Protein AF-A0A955G1H8-F1 (afdb_monomer)

Foldseek 3Di:
DFVPDFQKDWDFDPVQKIKIWHDDPVVRDIDIDIGDDQFGWDGKDWDADPNGTWIWTWTFHQAPNDTDIDIDTLDPDDPLPAQFFSAAAPKDKADWAAAQFKWDDDDQKIFTPDFDDDQVQQQKWKFARNWIWGFHGDDDSGMTGTDTPGDQFPDDDPPDTHHDGRHRRRMIIWHFDQKDFADPSDHPQFKWKDFSRDIDRGWGADPRMTGHPGTGGTIMIYHWDKDKDKDFFDDDPPDDQLPWWKFFFKKKWFWDQDAQKWKEFDPVFTHHFDWDAPDPPGPRTGGDGGITIGTYGTDTDSGTIMMIMGGGRGDTDTPDMDTDMDTDDDD

Mean predicted aligned error: 6.95 Å

Nearest PDB structures (foldseek):
  8ck1-assembly1_A  TM=8.132E-01  e=2.855E-19  Ribes
  2lt4-assembly1_A  TM=5.436E-01  e=2.347E+00  Myxococcus xanthus DK 1622
  8y6b-assembly3_E  TM=1.380E-01  e=1.628E-01  Homo sapiens
  4aw7-assembly1_A  TM=1.805E-01  e=9.955E-01  Phocaeicola plebeius
  7wim-assembly4_S  TM=2.018E-01  e=4.158E+00  Arabidopsis thaliana

Solvent-accessible surface area (backbone atoms only — not comparable to full-atom values): 18700 Å² total; per-residue (Å²): 102,33,77,58,94,71,30,34,39,71,44,60,41,96,87,21,32,33,43,36,30,36,60,39,77,94,77,72,45,74,49,73,51,81,45,81,66,94,51,28,39,72,43,71,49,67,45,77,55,96,92,37,64,43,53,38,34,35,34,42,32,72,38,89,89,38,83,43,79,45,83,44,64,82,76,77,75,68,91,41,85,68,57,71,50,61,58,51,48,90,53,46,68,60,75,64,45,72,33,81,44,35,37,40,69,56,97,61,27,40,37,38,78,46,80,76,52,53,77,85,46,49,70,22,34,38,40,38,80,68,9,34,30,34,29,70,38,63,77,46,39,34,34,33,34,45,45,76,78,34,76,49,54,74,43,76,55,101,87,49,75,43,63,44,70,35,46,53,67,57,26,32,39,24,45,77,39,45,66,48,76,50,58,92,96,50,47,74,49,54,28,24,33,42,41,75,76,43,77,45,74,81,37,56,39,56,99,37,35,34,68,48,95,64,70,30,58,47,39,38,40,16,38,74,60,72,53,76,50,69,51,71,56,77,79,57,91,95,54,91,53,66,89,26,37,28,31,52,54,31,42,38,36,31,35,41,66,20,49,64,47,24,39,17,56,40,96,89,48,64,40,70,58,84,83,38,53,82,45,95,88,48,89,52,75,44,64,39,64,49,78,46,76,47,75,36,75,65,65,79,31,55,69,54,36,49,29,37,39,27,62,59,52,34,39,76,39,78,79,44,80,43,81,44,64,50,76,49,78,81,134

Secondary structure (DSSP, 8-state):
-BTTTT-EEEEE-TTS-EEEEEEEGGGTEEEEEEE-BSBEEEEEEEEEETTEEEEEEEEEEEETTEEEEEEEE-PPPP--SS------EEEEEPP-EEP-S-EEEETTEEEESSS---GGGTT-EEEETTEEEEEEEEEETTEEEEEEEE--EEEE-SS-EEE--B-TTSEEEE--EEEEEPPTT---SEEEEEETTEEEEEEEEETTEEEEEEEESSEEEEE---EEEEPPPP--TTS--TTS-EEEEEEEEEEEEE-S-EEESSSSSEEEPPPEESSTT---EE-EEEEEEEE-----BTT---EEEE-SSS---EEEEEEEEEEPPP-

Sequence (331 aa):
YLHYPYKVINAVAIEGWMLSGTVEREQEVFAWWKQTTEGNFLANITLSENARPIEYVLVERNWNSEKIVTLEYQHNRRDSTRWVHCGLDQSVELPKTRGTVTLVYSNGAITATAPFFSAGDVGKYLLIDKGIARITAYTSSTVVSINIIDPIYNWVTENLRVYARAGAGTWFMTEEVTEITLPYNMRPGQVTAYLNGEVDHNYAEVDGVVTLTSPAHVGWVGLPYTCTAVSLPLQVNGAIIEESVKKILSGGLRLYDTRGLQVGTSFDDLYPIEEAYHEVESTEKVLTSGIEKVHVSSEWDESIALYMVCTDPVPIHITALVIHAEIGDEI

Structure (mmCIF, N/CA/C/O backbone):
data_AF-A0A955G1H8-F1
#
_entry.id   AF-A0A955G1H8-F1
#
loop_
_atom_site.group_PDB
_atom_site.id
_atom_site.type_symbol
_atom_site.label_atom_id
_atom_site.label_alt_id
_atom_site.label_comp_id
_atom_site.label_asym_id
_atom_site.label_entity_id
_atom_site.label_seq_id
_atom_site.pdbx_PDB_ins_code
_atom_site.Cartn_x
_atom_site.Cartn_y
_atom_site.Cartn_z
_atom_site.occupancy
_atom_site.B_iso_or_equiv
_atom_site.auth_seq_id
_atom_site.auth_comp_id
_atom_site.auth_asym_id
_atom_site.auth_atom_id
_atom_site.pdbx_PDB_model_num
ATOM 1 N N . TYR A 1 1 ? -3.719 -19.833 -10.873 1.00 67.38 1 TYR A N 1
ATOM 2 C CA . TYR A 1 1 ? -4.422 -18.989 -11.867 1.00 67.38 1 TYR A CA 1
ATOM 3 C C . TYR A 1 1 ? -5.615 -18.353 -11.192 1.00 67.38 1 TYR A C 1
ATOM 5 O O . TYR A 1 1 ? -6.472 -19.063 -10.673 1.00 67.38 1 TYR A O 1
ATOM 13 N N . LEU A 1 2 ? -5.656 -17.029 -11.192 1.00 66.62 2 LEU A N 1
ATOM 14 C CA . LEU A 1 2 ? -6.712 -16.212 -10.616 1.00 66.62 2 LEU A CA 1
ATOM 15 C C . LEU A 1 2 ? -7.708 -15.853 -11.723 1.00 66.62 2 LEU A C 1
ATOM 17 O O . LEU A 1 2 ? -7.551 -14.848 -12.408 1.00 66.62 2 LEU A O 1
ATOM 21 N N . HIS A 1 3 ? -8.723 -16.698 -11.925 1.00 58.38 3 HIS A N 1
ATOM 22 C CA . HIS A 1 3 ? -9.682 -16.548 -13.029 1.00 58.38 3 HIS A CA 1
ATOM 23 C C . HIS A 1 3 ? -10.532 -15.267 -12.938 1.00 58.38 3 HIS A C 1
ATOM 25 O O . HIS A 1 3 ? -10.824 -14.652 -13.958 1.00 58.38 3 HIS A O 1
ATOM 31 N N . TYR A 1 4 ? -10.904 -14.841 -11.728 1.00 61.16 4 TYR A N 1
ATOM 32 C CA . TYR A 1 4 ? -11.700 -13.635 -11.483 1.00 61.16 4 TYR A CA 1
ATOM 33 C C . TYR A 1 4 ? -11.200 -12.929 -10.214 1.00 61.16 4 TYR A C 1
ATOM 35 O O . TYR A 1 4 ? -10.916 -13.626 -9.237 1.00 61.16 4 TYR A O 1
ATOM 43 N N . PRO A 1 5 ? -11.119 -11.587 -10.174 1.00 60.00 5 PRO A N 1
ATOM 44 C CA . PRO A 1 5 ? -11.494 -10.630 -11.227 1.00 60.00 5 PRO A CA 1
ATOM 45 C C . PRO A 1 5 ? -10.366 -10.281 -12.219 1.00 60.00 5 PRO A C 1
ATOM 47 O O . PRO A 1 5 ? -10.640 -9.617 -13.210 1.00 60.00 5 PRO A O 1
ATOM 50 N N . TYR A 1 6 ? -9.122 -10.721 -11.990 1.00 66.06 6 TYR A N 1
ATOM 51 C CA . TYR A 1 6 ? -7.953 -10.132 -12.670 1.00 66.06 6 TYR A CA 1
ATOM 52 C C . TYR A 1 6 ? -7.310 -10.980 -13.786 1.00 66.06 6 TYR A C 1
ATOM 54 O O . TYR A 1 6 ? -6.417 -10.485 -14.464 1.00 66.06 6 TYR A O 1
ATOM 62 N N . LYS A 1 7 ? -7.730 -12.239 -13.998 1.00 80.81 7 LYS A N 1
ATOM 63 C CA . LYS A 1 7 ? -7.146 -13.162 -15.004 1.00 80.81 7 LYS A CA 1
ATOM 64 C C . LYS A 1 7 ? -5.608 -13.254 -14.938 1.00 80.81 7 LYS A C 1
ATOM 66 O O . LYS A 1 7 ? -4.934 -13.271 -15.967 1.00 80.81 7 LYS A O 1
ATOM 71 N N . VAL A 1 8 ? -5.065 -13.364 -13.721 1.00 85.31 8 VAL A N 1
ATOM 72 C CA . VAL A 1 8 ? -3.614 -13.387 -13.457 1.00 85.31 8 VAL A CA 1
ATOM 73 C C . VAL A 1 8 ? -3.090 -14.813 -13.266 1.00 85.31 8 VAL A C 1
ATOM 75 O O . VAL A 1 8 ? -3.696 -15.648 -12.589 1.00 85.31 8 VAL A O 1
ATOM 78 N N . ILE A 1 9 ? -1.937 -15.105 -13.855 1.00 87.88 9 ILE A N 1
ATOM 79 C CA . ILE A 1 9 ? -1.118 -16.288 -13.597 1.00 87.88 9 ILE A CA 1
ATOM 80 C C . ILE A 1 9 ? 0.107 -15.834 -12.817 1.00 87.88 9 ILE A C 1
ATOM 82 O O . ILE A 1 9 ? 0.750 -14.868 -13.204 1.00 87.88 9 ILE A O 1
ATOM 86 N N . ASN A 1 10 ? 0.431 -16.566 -11.760 1.00 90.88 10 ASN A N 1
ATOM 87 C CA . ASN A 1 10 ? 1.605 -16.344 -10.936 1.00 90.88 10 ASN A CA 1
ATOM 88 C C . ASN A 1 10 ? 2.401 -17.647 -10.866 1.00 90.88 10 ASN A C 1
ATOM 90 O O . ASN A 1 10 ? 1.816 -18.731 -10.741 1.00 90.88 10 ASN A O 1
ATOM 94 N N . ALA A 1 11 ? 3.717 -17.545 -10.998 1.00 92.50 11 ALA A N 1
ATOM 95 C CA . ALA A 1 11 ? 4.635 -18.672 -10.957 1.00 92.50 11 ALA A CA 1
ATOM 96 C C . ALA A 1 11 ? 5.924 -18.262 -10.247 1.00 92.50 11 ALA A C 1
ATOM 98 O O . ALA A 1 11 ? 6.513 -17.231 -10.563 1.00 92.50 11 ALA A O 1
ATOM 99 N N . VAL A 1 12 ? 6.371 -19.078 -9.299 1.00 95.94 12 VAL A N 1
ATOM 100 C CA . VAL A 1 12 ? 7.628 -18.845 -8.584 1.00 95.94 12 VAL A CA 1
ATOM 101 C C . VAL A 1 12 ? 8.800 -19.343 -9.429 1.00 95.94 12 VAL A C 1
ATOM 103 O O . VAL A 1 12 ? 8.807 -20.491 -9.877 1.00 95.94 12 VAL A O 1
ATOM 106 N N . ALA A 1 13 ? 9.779 -18.471 -9.660 1.00 94.38 13 ALA A N 1
ATOM 107 C CA . ALA A 1 13 ? 11.016 -18.798 -10.353 1.00 94.38 13 ALA A CA 1
ATOM 108 C C . ALA A 1 13 ? 12.034 -19.431 -9.391 1.00 94.38 13 ALA A C 1
ATOM 110 O O . ALA A 1 13 ? 11.997 -19.200 -8.182 1.00 94.38 13 ALA A O 1
ATOM 111 N N . ILE A 1 14 ? 12.979 -20.213 -9.925 1.00 93.88 14 ILE A N 1
ATOM 112 C CA . ILE A 1 14 ? 13.996 -20.899 -9.109 1.00 93.88 14 ILE A CA 1
ATOM 113 C C . ILE A 1 14 ? 14.926 -19.918 -8.382 1.00 93.88 14 ILE A C 1
ATOM 115 O O . ILE A 1 14 ? 15.487 -20.252 -7.343 1.00 93.88 14 ILE A O 1
ATOM 119 N N . GLU A 1 15 ? 15.066 -18.698 -8.898 1.00 94.94 15 GLU A N 1
ATOM 120 C CA . GLU A 1 15 ? 15.878 -17.642 -8.298 1.00 94.94 15 GLU A CA 1
ATOM 121 C C . GLU A 1 15 ? 15.133 -16.844 -7.207 1.00 94.94 15 GLU A C 1
ATOM 123 O O . GLU A 1 15 ? 15.647 -15.825 -6.756 1.00 94.94 15 GLU A O 1
ATOM 128 N N . GLY A 1 16 ? 13.932 -17.266 -6.789 1.00 94.06 16 GLY A N 1
ATOM 129 C CA . GLY A 1 16 ? 13.232 -16.708 -5.621 1.00 94.06 16 GLY A CA 1
ATOM 130 C C . GLY A 1 16 ? 12.353 -15.480 -5.887 1.00 94.06 16 GLY A C 1
ATOM 131 O O . GLY A 1 16 ? 11.782 -14.919 -4.954 1.00 94.06 16 GLY A O 1
ATOM 132 N N . TRP A 1 17 ? 12.197 -15.063 -7.143 1.00 96.31 17 TRP A N 1
ATOM 133 C CA . TRP A 1 17 ? 11.230 -14.039 -7.557 1.00 96.31 17 TRP A CA 1
ATOM 134 C C . TRP A 1 17 ? 9.970 -14.682 -8.158 1.00 96.31 17 TRP A C 1
ATOM 136 O O . TRP A 1 17 ? 9.972 -15.859 -8.517 1.00 96.31 17 TRP A O 1
ATOM 146 N N . MET A 1 18 ? 8.879 -13.923 -8.270 1.00 95.25 18 MET A N 1
ATOM 147 C CA . MET A 1 18 ? 7.616 -14.409 -8.832 1.00 95.25 18 MET A CA 1
ATOM 148 C C . MET A 1 18 ? 7.349 -13.759 -10.190 1.00 95.25 18 MET A C 1
ATOM 150 O O . MET A 1 18 ? 7.430 -12.540 -10.335 1.00 95.25 18 MET A O 1
ATOM 154 N N . LEU A 1 19 ? 7.063 -14.576 -11.203 1.00 94.44 19 LEU A N 1
ATOM 155 C CA . LEU A 1 19 ? 6.570 -14.125 -12.498 1.00 94.44 19 LEU A CA 1
ATOM 156 C C . LEU A 1 19 ? 5.054 -14.021 -12.433 1.00 94.44 19 LEU A C 1
ATOM 158 O O . LEU A 1 19 ? 4.377 -15.010 -12.147 1.00 94.44 19 LEU A O 1
ATOM 162 N N . SER A 1 20 ? 4.536 -12.854 -12.772 1.00 92.38 20 SER A N 1
ATOM 163 C CA . SER A 1 20 ? 3.110 -12.581 -12.839 1.00 92.38 20 SER A CA 1
ATOM 164 C C . SER A 1 20 ? 2.720 -12.216 -14.260 1.00 92.38 20 SER A C 1
ATOM 166 O O . SER A 1 20 ? 3.507 -11.609 -14.984 1.00 92.38 20 SER A O 1
ATOM 168 N N . GLY A 1 21 ? 1.507 -12.554 -14.682 1.00 90.62 21 GLY A N 1
ATOM 169 C CA . GLY A 1 21 ? 1.020 -12.121 -15.982 1.00 90.62 21 GLY A CA 1
ATOM 170 C C . GLY A 1 21 ? -0.481 -12.226 -16.156 1.00 90.62 21 GLY A C 1
ATOM 171 O O . GLY A 1 21 ? -1.121 -13.137 -15.635 1.00 90.62 21 GLY A O 1
ATOM 172 N N . THR A 1 22 ? -1.032 -11.295 -16.922 1.00 88.31 22 THR A N 1
ATOM 173 C CA . THR A 1 22 ? -2.440 -11.276 -17.310 1.00 88.31 22 THR A CA 1
ATOM 174 C C . THR A 1 22 ? -2.581 -11.893 -18.689 1.00 88.31 22 THR A C 1
ATOM 176 O O . THR A 1 22 ? -1.847 -11.545 -19.617 1.00 88.31 22 THR A O 1
ATOM 179 N N . VAL A 1 23 ? -3.535 -12.814 -18.816 1.00 82.88 23 VAL A N 1
ATOM 180 C CA . VAL A 1 23 ? -3.837 -13.500 -20.073 1.00 82.88 23 VAL A CA 1
ATOM 181 C C . VAL A 1 23 ? -5.336 -13.430 -20.330 1.00 82.88 23 VAL A C 1
ATOM 183 O O . VAL A 1 23 ? -6.121 -14.135 -19.692 1.00 82.88 23 VAL A O 1
ATOM 186 N N . GLU A 1 24 ? -5.724 -12.613 -21.304 1.00 83.94 24 GLU A N 1
ATOM 187 C CA . GLU A 1 24 ? -7.084 -12.538 -21.828 1.00 83.94 24 GLU A CA 1
ATOM 188 C C . GLU A 1 24 ? -7.084 -13.018 -23.278 1.00 83.94 24 GLU A C 1
ATOM 190 O O . GLU A 1 24 ? -6.855 -12.251 -24.212 1.00 83.94 24 GLU A O 1
ATOM 195 N N . ARG A 1 25 ? -7.332 -14.317 -23.468 1.00 80.31 25 ARG A N 1
ATOM 196 C CA . ARG A 1 25 ? -7.259 -14.943 -24.796 1.00 80.31 25 ARG A CA 1
ATOM 197 C C . ARG A 1 25 ? -8.299 -14.390 -25.766 1.00 80.31 25 ARG A C 1
ATOM 199 O O . ARG A 1 25 ? -8.011 -14.306 -26.950 1.00 80.31 25 ARG A O 1
ATOM 206 N N . GLU A 1 26 ? -9.485 -14.026 -25.278 1.00 83.00 26 GLU A N 1
ATOM 207 C CA . GLU A 1 26 ? -10.573 -13.520 -26.128 1.00 83.00 26 GLU A CA 1
ATOM 208 C C . GLU A 1 26 ? -10.303 -12.109 -26.665 1.00 83.00 26 GLU A C 1
ATOM 210 O O . GLU A 1 26 ? -10.830 -11.751 -27.712 1.00 83.00 26 GLU A O 1
ATOM 215 N N . GLN A 1 27 ? -9.485 -11.321 -25.961 1.00 82.25 27 GLN A N 1
ATOM 216 C CA . GLN A 1 27 ? -9.083 -9.963 -26.355 1.00 82.25 27 GLN A CA 1
ATOM 217 C C . GLN A 1 27 ? -7.638 -9.912 -26.877 1.00 82.25 27 GLN A C 1
ATOM 219 O O . GLN A 1 27 ? -7.124 -8.828 -27.129 1.00 82.25 27 GLN A O 1
ATOM 224 N N . GLU A 1 28 ? -6.970 -11.066 -26.986 1.00 85.44 28 GLU A N 1
ATOM 225 C CA . GLU A 1 28 ? -5.556 -11.191 -27.367 1.00 85.44 28 GLU A CA 1
ATOM 226 C C . GLU A 1 28 ? -4.596 -10.334 -26.515 1.00 85.44 28 GLU A C 1
ATOM 228 O O . GLU A 1 28 ? -3.542 -9.902 -26.980 1.00 85.44 28 GLU A O 1
ATOM 233 N N . VAL A 1 29 ? -4.931 -10.109 -25.237 1.00 81.44 29 VAL A N 1
ATOM 234 C CA . VAL A 1 29 ? -4.090 -9.335 -24.313 1.00 81.44 29 VAL A CA 1
ATOM 235 C C . VAL A 1 29 ? -3.210 -10.272 -23.494 1.00 81.44 29 VAL A C 1
ATOM 237 O O . VAL A 1 29 ? -3.700 -11.120 -22.741 1.00 81.44 29 VAL A O 1
ATOM 240 N N . PHE A 1 30 ? -1.899 -10.067 -23.611 1.00 87.31 30 PHE A N 1
ATOM 241 C CA . PHE A 1 30 ? -0.871 -10.753 -22.838 1.00 87.31 30 PHE A CA 1
ATOM 242 C C . PHE A 1 30 ? 0.091 -9.714 -22.270 1.00 87.31 30 PHE A C 1
ATOM 244 O O . PHE A 1 30 ? 0.655 -8.915 -23.013 1.00 87.31 30 PHE A O 1
ATOM 251 N N . ALA A 1 31 ? 0.288 -9.732 -20.958 1.00 89.00 31 ALA A N 1
ATOM 252 C CA . ALA A 1 31 ? 1.279 -8.901 -20.288 1.00 89.00 31 ALA A CA 1
ATOM 253 C C . ALA A 1 31 ? 1.877 -9.678 -19.120 1.00 89.00 31 ALA A C 1
ATOM 255 O O . ALA A 1 31 ? 1.180 -10.474 -18.490 1.00 89.00 31 ALA A O 1
ATOM 256 N N . TRP A 1 32 ? 3.148 -9.441 -18.816 1.00 92.38 32 TRP A N 1
ATOM 257 C CA . TRP A 1 32 ? 3.818 -10.033 -17.665 1.00 92.38 32 TRP A CA 1
ATOM 258 C C . TRP A 1 32 ? 4.680 -9.007 -16.946 1.00 92.38 32 TRP A C 1
ATOM 260 O O . TRP A 1 32 ? 5.127 -8.021 -17.530 1.00 92.38 32 TRP A O 1
ATOM 270 N N . TRP A 1 33 ? 4.926 -9.264 -15.671 1.00 94.25 33 TRP A N 1
ATOM 271 C CA . TRP A 1 33 ? 5.802 -8.476 -14.824 1.00 94.25 33 TRP A CA 1
ATOM 272 C C . TRP A 1 33 ? 6.478 -9.380 -13.796 1.00 94.25 33 TRP A C 1
ATOM 274 O O . TRP A 1 33 ? 6.022 -10.484 -13.493 1.00 94.25 33 TRP A O 1
ATOM 284 N N . LYS A 1 34 ? 7.601 -8.905 -13.267 1.00 95.44 34 LYS A N 1
ATOM 285 C CA . LYS A 1 34 ? 8.341 -9.569 -12.198 1.00 95.44 34 LYS A CA 1
ATOM 286 C C . LYS A 1 34 ? 7.937 -8.962 -10.859 1.00 95.44 34 LYS A C 1
ATOM 288 O O . LYS A 1 34 ? 7.855 -7.745 -10.735 1.00 95.44 34 LYS A O 1
ATOM 293 N N . GLN A 1 35 ? 7.739 -9.811 -9.860 1.00 95.00 35 GLN A N 1
ATOM 294 C CA . GLN A 1 35 ? 7.536 -9.430 -8.470 1.00 95.00 35 GLN A CA 1
ATOM 295 C C . GLN A 1 35 ? 8.707 -9.922 -7.622 1.00 95.00 35 GLN A C 1
ATOM 297 O O . GLN A 1 35 ? 9.178 -11.054 -7.759 1.00 95.00 35 GLN A O 1
ATOM 302 N N . THR A 1 36 ? 9.169 -9.053 -6.734 1.00 95.50 36 THR A N 1
ATOM 303 C CA . THR A 1 36 ? 10.210 -9.326 -5.742 1.00 95.50 36 THR A CA 1
ATOM 304 C C . THR A 1 36 ? 9.725 -8.863 -4.378 1.00 95.50 36 THR A C 1
ATOM 306 O O . THR A 1 36 ? 8.845 -8.012 -4.287 1.00 95.50 36 THR A O 1
ATOM 309 N N . THR A 1 37 ? 10.314 -9.414 -3.327 1.00 94.75 37 THR A N 1
ATOM 310 C CA . THR A 1 37 ? 10.057 -9.061 -1.928 1.00 94.75 37 THR A CA 1
ATOM 311 C C . THR A 1 37 ? 11.385 -9.096 -1.172 1.00 94.75 37 THR A C 1
ATOM 313 O O . THR A 1 37 ? 12.384 -9.595 -1.697 1.00 94.75 37 THR A O 1
ATOM 316 N N . GLU A 1 38 ? 11.416 -8.578 0.052 1.00 93.38 38 GLU A N 1
ATOM 317 C CA . GLU A 1 38 ? 12.523 -8.804 0.977 1.00 93.38 38 GLU A CA 1
ATOM 318 C C . GLU A 1 38 ? 12.502 -10.253 1.493 1.00 93.38 38 GLU A C 1
ATOM 320 O O . GLU A 1 38 ? 11.929 -10.586 2.534 1.00 93.38 38 GLU A O 1
ATOM 325 N N . GLY A 1 39 ? 13.087 -11.144 0.699 1.00 93.81 39 GLY A N 1
ATOM 326 C CA . GLY A 1 39 ? 13.032 -12.585 0.895 1.00 93.81 39 GLY A CA 1
ATOM 327 C C . GLY A 1 39 ? 12.969 -13.320 -0.439 1.00 93.81 39 GLY A C 1
ATOM 328 O O . GLY A 1 39 ? 13.172 -12.731 -1.499 1.00 93.81 39 GLY A O 1
ATOM 329 N N . ASN A 1 40 ? 12.673 -14.616 -0.384 1.00 96.44 40 ASN A N 1
ATOM 330 C CA . ASN A 1 40 ? 12.515 -15.460 -1.565 1.00 96.44 40 ASN A CA 1
ATOM 331 C C . ASN A 1 40 ? 11.131 -16.099 -1.576 1.00 96.44 40 ASN A C 1
ATOM 333 O O . ASN A 1 40 ? 10.749 -16.782 -0.624 1.00 96.44 40 ASN A O 1
ATOM 337 N N . PHE A 1 41 ? 10.404 -15.959 -2.678 1.00 97.25 41 PHE A N 1
ATOM 338 C CA . PHE A 1 41 ? 9.233 -16.788 -2.928 1.00 97.25 41 PHE A CA 1
ATOM 339 C C . PHE A 1 41 ? 9.680 -18.242 -3.130 1.00 97.25 41 PHE A C 1
ATOM 341 O O . PHE A 1 41 ? 10.599 -18.513 -3.900 1.00 97.25 41 PHE A O 1
ATOM 348 N N . LEU A 1 42 ? 9.039 -19.182 -2.432 1.00 97.00 42 LEU A N 1
ATOM 349 C CA . LEU A 1 42 ? 9.383 -20.609 -2.478 1.00 97.00 42 LEU A CA 1
ATOM 350 C C . LEU A 1 42 ? 8.380 -21.430 -3.288 1.00 97.00 42 LEU A C 1
ATOM 352 O O . LEU A 1 42 ? 8.750 -22.360 -4.000 1.00 97.00 42 LEU A O 1
ATOM 356 N N . ALA A 1 43 ? 7.097 -21.116 -3.135 1.00 95.75 43 ALA A N 1
ATOM 357 C CA . ALA A 1 43 ? 6.001 -21.808 -3.797 1.00 95.75 43 ALA A CA 1
ATOM 358 C C . ALA A 1 43 ? 4.735 -20.958 -3.722 1.00 95.75 43 ALA A C 1
ATOM 360 O O . ALA A 1 43 ? 4.542 -20.225 -2.755 1.00 95.75 43 ALA A O 1
ATOM 361 N N . ASN A 1 44 ? 3.845 -21.112 -4.696 1.00 94.69 44 ASN A N 1
ATOM 362 C CA . ASN A 1 44 ? 2.516 -20.520 -4.669 1.00 94.69 44 ASN A CA 1
ATOM 363 C C . ASN A 1 44 ? 1.430 -21.577 -4.903 1.00 94.69 44 ASN A C 1
ATOM 365 O O . ASN A 1 44 ? 1.640 -22.592 -5.570 1.00 94.69 44 ASN A O 1
ATOM 369 N N . ILE A 1 45 ? 0.246 -21.335 -4.348 1.00 92.31 45 ILE A N 1
ATOM 370 C CA . ILE A 1 45 ? -0.948 -22.143 -4.581 1.00 92.31 45 ILE A CA 1
ATOM 371 C C . ILE A 1 45 ? -2.180 -21.245 -4.618 1.00 92.31 45 ILE A C 1
ATOM 373 O O . ILE A 1 45 ? -2.345 -20.344 -3.802 1.00 92.31 45 ILE A O 1
ATOM 377 N N . THR A 1 46 ? -3.082 -21.506 -5.561 1.00 89.56 46 THR A N 1
ATOM 378 C CA . THR A 1 46 ? -4.395 -20.857 -5.587 1.00 89.56 46 THR A CA 1
ATOM 379 C C . THR A 1 46 ? -5.424 -21.770 -4.928 1.00 89.56 46 THR A C 1
ATOM 381 O O . THR A 1 46 ? -5.655 -22.882 -5.404 1.00 89.56 46 THR A O 1
ATOM 384 N N . LEU A 1 47 ? -6.065 -21.290 -3.866 1.00 88.69 47 LEU A N 1
ATOM 385 C CA . LEU A 1 47 ? -7.170 -21.956 -3.178 1.00 88.69 47 LEU A CA 1
ATOM 386 C C . LEU A 1 47 ? -8.465 -21.169 -3.393 1.00 88.69 47 LEU A C 1
ATOM 388 O O . LEU A 1 47 ? -8.434 -19.980 -3.698 1.00 88.69 47 LEU A O 1
ATOM 392 N N . SER A 1 48 ? -9.619 -21.821 -3.259 1.00 86.94 48 SER A N 1
ATOM 393 C CA . SER A 1 48 ? -10.906 -21.123 -3.303 1.00 86.94 48 SER A CA 1
ATOM 394 C C . SER A 1 48 ? -11.447 -20.923 -1.894 1.00 86.94 48 SER A C 1
ATOM 396 O O . SER A 1 48 ? -11.698 -21.897 -1.188 1.00 86.94 48 SER A O 1
ATOM 398 N N . GLU A 1 49 ? -11.682 -19.670 -1.514 1.00 87.12 49 GLU A N 1
ATOM 399 C CA . GLU A 1 49 ? -12.333 -19.302 -0.258 1.00 87.12 49 GLU A CA 1
ATOM 400 C C . GLU A 1 49 ? -13.557 -18.438 -0.542 1.00 87.12 49 GLU A C 1
ATOM 402 O O . GLU A 1 49 ? -13.474 -17.449 -1.270 1.00 87.12 49 GLU A O 1
ATOM 407 N N . ASN A 1 50 ? -14.715 -18.793 0.021 1.00 85.38 50 ASN A N 1
ATOM 408 C CA . ASN A 1 50 ? -15.968 -18.050 -0.178 1.00 85.38 50 ASN A CA 1
ATOM 409 C C . ASN A 1 50 ? -16.271 -17.756 -1.667 1.00 85.38 50 ASN A C 1
ATOM 411 O O . ASN A 1 50 ? -16.664 -16.644 -2.023 1.00 85.38 50 ASN A O 1
ATOM 415 N N . ALA A 1 51 ? -16.049 -18.753 -2.535 1.00 80.88 51 ALA A N 1
ATOM 416 C CA . ALA A 1 51 ? -16.185 -18.664 -3.995 1.00 80.88 51 ALA A CA 1
ATOM 417 C C . ALA A 1 51 ? -15.243 -17.655 -4.688 1.00 80.88 51 ALA A C 1
ATOM 419 O O . ALA A 1 51 ? -15.479 -17.273 -5.835 1.00 80.88 51 ALA A O 1
ATOM 420 N N . ARG A 1 52 ? -14.158 -17.239 -4.026 1.00 79.50 52 ARG A N 1
ATOM 421 C CA . ARG A 1 52 ? -13.111 -16.384 -4.597 1.00 79.50 52 ARG A CA 1
ATOM 422 C C . ARG A 1 52 ? -11.789 -17.143 -4.665 1.00 79.50 52 ARG A C 1
ATOM 424 O O . ARG A 1 52 ? -11.464 -17.851 -3.713 1.00 79.50 52 ARG A O 1
ATOM 431 N N . PRO A 1 53 ? -11.029 -17.037 -5.764 1.00 83.88 53 PRO A N 1
ATOM 432 C CA . PRO A 1 53 ? -9.674 -17.559 -5.792 1.00 83.88 53 PRO A CA 1
ATOM 433 C C . PRO A 1 53 ? -8.772 -16.646 -4.950 1.00 83.88 53 PRO A C 1
ATOM 435 O O . PRO A 1 53 ? -8.720 -15.439 -5.180 1.00 83.88 53 PRO A O 1
ATOM 438 N N . ILE A 1 54 ? -8.085 -17.225 -3.972 1.00 86.12 54 ILE A N 1
ATOM 439 C CA . ILE A 1 54 ? -7.055 -16.574 -3.164 1.00 86.12 54 ILE A CA 1
ATOM 440 C C . ILE A 1 54 ? -5.740 -17.273 -3.461 1.00 86.12 54 ILE A C 1
ATOM 442 O O . ILE A 1 54 ? -5.658 -18.503 -3.474 1.00 86.12 54 ILE A O 1
ATOM 446 N N . GLU A 1 55 ? -4.713 -16.485 -3.730 1.00 88.69 55 GLU A N 1
ATOM 447 C CA . GLU A 1 55 ? -3.370 -17.004 -3.884 1.00 88.69 55 GLU A CA 1
ATOM 448 C C . GLU A 1 55 ? -2.593 -16.892 -2.588 1.00 88.69 55 GLU A C 1
ATOM 450 O O . GLU A 1 55 ? -2.431 -15.803 -2.042 1.00 88.69 55 GLU A O 1
ATOM 455 N N . TYR A 1 56 ? -2.083 -18.036 -2.159 1.00 93.06 56 TYR A N 1
ATOM 456 C CA . TYR A 1 56 ? -1.133 -18.146 -1.078 1.00 93.06 56 TYR A CA 1
ATOM 457 C C . TYR A 1 56 ? 0.264 -18.342 -1.638 1.00 93.06 56 TYR A C 1
ATOM 459 O O . TYR A 1 56 ? 0.458 -19.110 -2.583 1.00 93.06 56 TYR A O 1
ATOM 467 N N . VAL A 1 57 ? 1.235 -17.694 -1.013 1.00 95.19 57 VAL A N 1
ATOM 468 C CA . VAL A 1 57 ? 2.645 -17.790 -1.364 1.00 95.19 57 VAL A CA 1
ATOM 469 C C . VAL A 1 57 ? 3.442 -18.092 -0.101 1.00 95.19 57 VAL A C 1
ATOM 471 O O . VAL A 1 57 ? 3.216 -17.495 0.950 1.00 95.19 57 VAL A O 1
ATOM 474 N N . LEU A 1 58 ? 4.350 -19.059 -0.192 1.00 96.69 58 LEU A N 1
ATOM 475 C CA . LEU A 1 58 ? 5.364 -19.294 0.827 1.00 96.69 58 LEU A CA 1
ATOM 476 C C . LEU A 1 58 ? 6.546 -18.372 0.557 1.00 96.69 58 LEU A C 1
ATOM 478 O O . LEU A 1 58 ? 7.083 -18.386 -0.553 1.00 96.69 58 LEU A O 1
ATOM 482 N N . VAL A 1 59 ? 6.964 -17.615 1.567 1.00 96.69 59 VAL A N 1
ATOM 483 C CA . VAL A 1 59 ? 8.100 -16.692 1.476 1.00 96.69 59 VAL A CA 1
ATOM 484 C C . VAL A 1 59 ? 9.138 -17.079 2.524 1.00 96.69 59 VAL A C 1
ATOM 486 O O . VAL A 1 59 ? 8.822 -17.193 3.705 1.00 96.69 59 VAL A O 1
ATOM 489 N N . GLU A 1 60 ? 10.379 -17.321 2.106 1.00 96.12 60 GLU A N 1
ATOM 490 C CA . GLU A 1 60 ? 11.525 -17.392 3.016 1.00 96.12 60 GLU A CA 1
ATOM 491 C C . GLU A 1 60 ? 12.000 -15.972 3.315 1.00 96.12 60 GLU A C 1
ATOM 493 O O . GLU A 1 60 ? 12.334 -15.221 2.398 1.00 96.12 60 GLU A O 1
ATOM 498 N N . ARG A 1 61 ? 12.074 -15.624 4.595 1.00 93.88 61 ARG A N 1
ATOM 499 C CA . ARG A 1 61 ? 12.540 -14.327 5.084 1.00 93.88 61 ARG A CA 1
ATOM 500 C C . ARG A 1 61 ? 13.648 -14.523 6.113 1.00 93.88 61 ARG A C 1
ATOM 502 O O . ARG A 1 61 ? 13.728 -15.568 6.761 1.00 93.88 61 ARG A O 1
ATOM 509 N N . ASN A 1 62 ? 14.514 -13.523 6.245 1.00 91.19 62 ASN A N 1
ATOM 510 C CA . ASN A 1 62 ? 15.625 -13.543 7.194 1.00 91.19 62 ASN A CA 1
ATOM 511 C C . ASN A 1 62 ? 15.463 -12.396 8.183 1.00 91.19 62 ASN A C 1
ATOM 513 O O . ASN A 1 62 ? 15.807 -11.263 7.871 1.00 91.19 62 ASN A O 1
ATOM 517 N N . TRP A 1 63 ? 14.984 -12.705 9.381 1.00 90.00 63 TRP A N 1
ATOM 518 C CA . TRP A 1 63 ? 14.728 -11.722 10.427 1.00 90.00 63 TRP A CA 1
ATOM 519 C C . TRP A 1 63 ? 15.651 -11.984 11.605 1.00 90.00 63 TRP A C 1
ATOM 521 O O . TRP A 1 63 ? 15.689 -13.098 12.115 1.00 90.00 63 TRP A O 1
ATOM 531 N N . ASN A 1 64 ? 16.432 -10.987 12.030 1.00 81.06 64 ASN A N 1
ATOM 532 C CA . ASN A 1 64 ? 17.390 -11.131 13.136 1.00 81.06 64 ASN A CA 1
ATOM 533 C C . ASN A 1 64 ? 18.319 -12.359 13.011 1.00 81.06 64 ASN A C 1
ATOM 535 O O . ASN A 1 64 ? 18.610 -13.040 13.991 1.00 81.06 64 ASN A O 1
ATOM 539 N N . SER A 1 65 ? 18.813 -12.636 11.797 1.00 83.44 65 SER A N 1
ATOM 540 C CA . SER A 1 65 ? 19.628 -13.824 11.458 1.00 83.44 65 SER A CA 1
ATOM 541 C C . SER A 1 65 ? 18.912 -15.178 11.578 1.00 83.44 65 SER A C 1
ATOM 543 O O . SER A 1 65 ? 19.553 -16.223 11.451 1.00 83.44 65 SER A O 1
ATOM 545 N N . GLU A 1 66 ? 17.595 -15.184 11.778 1.00 88.50 66 GLU A N 1
ATOM 546 C CA . GLU A 1 66 ? 16.763 -16.380 11.748 1.00 88.50 66 GLU A CA 1
ATOM 547 C C . GLU A 1 66 ? 16.038 -16.492 10.402 1.00 88.50 66 GLU A C 1
ATOM 549 O O . GLU A 1 66 ? 15.388 -15.554 9.934 1.00 88.50 66 GLU A O 1
ATOM 554 N N . LYS A 1 67 ? 16.139 -17.672 9.784 1.00 92.62 67 LYS A N 1
ATOM 555 C CA . LYS A 1 67 ? 15.347 -18.033 8.607 1.00 92.62 67 LYS A CA 1
ATOM 556 C C . LYS A 1 67 ? 13.943 -18.418 9.037 1.00 92.62 67 LYS A C 1
ATOM 558 O O . LYS A 1 67 ? 13.764 -19.410 9.741 1.00 92.62 67 LYS A O 1
ATOM 563 N N . ILE A 1 68 ? 12.955 -17.678 8.556 1.00 93.62 68 ILE A N 1
ATOM 564 C CA . ILE A 1 68 ? 11.542 -17.927 8.821 1.00 93.62 68 ILE A CA 1
ATOM 565 C C . ILE A 1 68 ? 10.835 -18.129 7.486 1.00 93.62 68 ILE A C 1
ATOM 567 O O . ILE A 1 68 ? 11.069 -17.393 6.532 1.00 93.62 68 ILE A O 1
ATOM 571 N N . VAL A 1 69 ? 9.958 -19.129 7.416 1.00 95.25 69 VAL A N 1
ATOM 572 C CA . VAL A 1 69 ? 9.056 -19.304 6.274 1.00 95.25 69 VAL A CA 1
ATOM 573 C C . VAL A 1 69 ? 7.670 -18.832 6.678 1.00 95.25 69 VAL A C 1
ATOM 575 O O . VAL A 1 69 ? 7.082 -19.346 7.632 1.00 95.25 69 VAL A O 1
ATOM 578 N N . THR A 1 70 ? 7.150 -17.850 5.955 1.00 94.38 70 THR A N 1
ATOM 579 C CA . THR A 1 70 ? 5.813 -17.293 6.146 1.00 94.38 70 THR A CA 1
ATOM 580 C C . THR A 1 70 ? 4.865 -17.809 5.068 1.00 94.38 70 THR A C 1
ATOM 582 O O . THR A 1 70 ? 5.263 -18.090 3.939 1.00 94.38 70 THR A O 1
ATOM 585 N N . LEU A 1 71 ? 3.591 -17.962 5.435 1.00 94.38 71 LEU A N 1
ATOM 586 C CA . LEU A 1 71 ? 2.496 -18.172 4.493 1.00 94.38 71 LEU A CA 1
ATOM 587 C C . LEU A 1 71 ? 1.767 -16.841 4.329 1.00 94.38 71 LEU A C 1
ATOM 589 O O . LEU A 1 71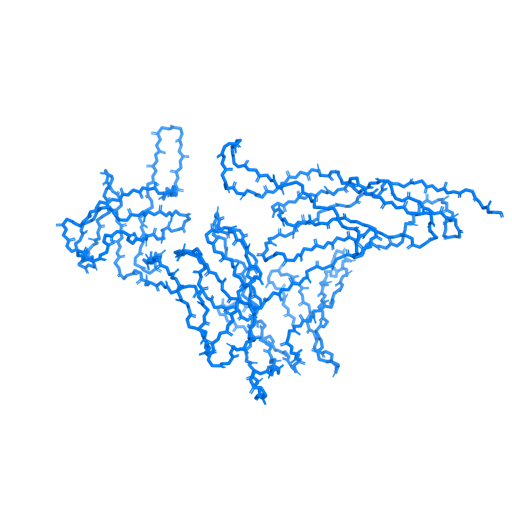 ? 1.187 -16.332 5.289 1.00 94.38 71 LEU A O 1
ATOM 593 N N . GLU A 1 72 ? 1.802 -16.291 3.125 1.00 93.19 72 GLU A N 1
ATOM 594 C CA . GLU A 1 72 ? 1.313 -14.950 2.811 1.00 93.19 72 GLU A CA 1
ATOM 595 C C . GLU A 1 72 ? 0.274 -15.006 1.693 1.00 93.19 72 GLU A C 1
ATOM 597 O O . GLU A 1 72 ? 0.189 -15.989 0.961 1.00 93.19 72 GLU A O 1
ATOM 602 N N . TYR A 1 73 ? -0.543 -13.964 1.567 1.00 89.19 73 TYR A N 1
ATOM 603 C CA . TYR A 1 73 ? -1.487 -13.818 0.462 1.00 89.19 73 TYR A CA 1
ATOM 604 C C . TYR A 1 73 ? -1.689 -12.338 0.136 1.00 89.19 73 TYR A C 1
ATOM 606 O O . TYR A 1 73 ? -1.587 -11.476 1.011 1.00 89.19 73 TYR A O 1
ATOM 614 N N . GLN A 1 74 ? -2.012 -12.040 -1.121 1.00 81.56 74 GLN A N 1
ATOM 615 C CA . GLN A 1 74 ? -2.334 -10.678 -1.544 1.00 81.56 74 GLN A CA 1
ATOM 616 C C . GLN A 1 74 ? -3.788 -10.362 -1.196 1.00 81.56 74 GLN A C 1
ATOM 618 O O . GLN A 1 74 ? -4.728 -10.956 -1.733 1.00 81.56 74 GLN A O 1
ATOM 623 N N . HIS A 1 75 ? -3.984 -9.423 -0.271 1.00 76.56 75 HIS A N 1
ATOM 624 C CA . HIS A 1 75 ? -5.321 -8.970 0.087 1.00 76.56 75 HIS A CA 1
ATOM 625 C C . HIS A 1 75 ? -5.863 -8.045 -1.005 1.00 76.56 75 HIS A C 1
ATOM 627 O O . HIS A 1 75 ? -5.154 -7.176 -1.506 1.00 76.56 75 HIS A O 1
ATOM 633 N N . ASN A 1 76 ? -7.141 -8.193 -1.362 1.00 72.38 76 ASN A N 1
ATOM 634 C CA . ASN A 1 76 ? -7.775 -7.235 -2.267 1.00 72.38 76 ASN A CA 1
ATOM 635 C C . ASN A 1 76 ? -7.770 -5.845 -1.633 1.00 72.38 76 ASN A C 1
ATOM 637 O O . ASN A 1 76 ? -8.061 -5.711 -0.438 1.00 72.38 76 ASN A O 1
ATOM 641 N N . ARG A 1 77 ? -7.530 -4.814 -2.449 1.00 69.62 77 ARG A N 1
ATOM 642 C CA . ARG A 1 77 ? -7.716 -3.427 -2.023 1.00 69.62 77 ARG A CA 1
ATOM 643 C C . ARG A 1 77 ? -9.100 -3.290 -1.384 1.00 69.62 77 ARG A C 1
ATOM 645 O O . ARG A 1 77 ? -10.109 -3.701 -1.957 1.00 69.62 77 ARG A O 1
ATOM 652 N N . ARG A 1 78 ? -9.138 -2.781 -0.152 1.00 59.06 78 ARG A N 1
ATOM 653 C CA . ARG A 1 78 ? -10.394 -2.430 0.512 1.00 59.06 78 ARG A CA 1
ATOM 654 C C . ARG A 1 78 ? -10.780 -1.048 0.003 1.00 59.06 78 ARG A C 1
ATOM 656 O O . ARG A 1 78 ? -9.988 -0.121 0.128 1.00 59.06 78 ARG A O 1
ATOM 663 N N . ASP A 1 79 ? -11.982 -0.908 -0.544 1.00 49.66 79 ASP A N 1
ATOM 664 C CA . ASP A 1 79 ? -12.542 0.396 -0.912 1.00 49.66 79 ASP A CA 1
ATOM 665 C C . ASP A 1 79 ? -12.906 1.193 0.356 1.00 49.66 79 ASP A C 1
ATOM 667 O O . ASP A 1 79 ? -14.078 1.380 0.681 1.00 49.66 79 ASP A O 1
ATOM 671 N N . SER A 1 80 ? -11.910 1.652 1.117 1.00 49.81 80 SER A N 1
ATOM 672 C CA . SER A 1 80 ? -12.108 2.728 2.090 1.00 49.81 80 SER A CA 1
ATOM 673 C C . SER A 1 80 ? -11.864 4.047 1.370 1.00 49.81 80 SER A C 1
ATOM 675 O O . SER A 1 80 ? -10.738 4.348 0.988 1.00 49.81 80 SER A O 1
ATOM 677 N N . THR A 1 81 ? -12.912 4.837 1.144 1.00 49.12 81 THR A N 1
ATOM 678 C CA . THR A 1 81 ? -12.879 6.013 0.247 1.00 49.12 81 THR A CA 1
ATOM 679 C C . THR A 1 81 ? -12.170 7.245 0.800 1.00 49.12 81 THR A C 1
ATOM 681 O O . THR A 1 81 ? -12.454 8.351 0.358 1.00 49.12 81 THR A O 1
ATOM 684 N N . ARG A 1 82 ? -11.260 7.080 1.754 1.00 55.59 82 ARG A N 1
ATOM 685 C CA . ARG A 1 82 ? -10.391 8.176 2.195 1.00 55.59 82 ARG A CA 1
ATOM 686 C C . ARG A 1 82 ? -8.942 7.735 2.286 1.00 55.59 82 ARG A C 1
ATOM 688 O O . ARG A 1 82 ? -8.045 8.414 1.808 1.00 55.59 82 ARG A O 1
ATOM 695 N N . TRP A 1 83 ? -8.722 6.532 2.804 1.00 65.88 83 TRP A N 1
ATOM 696 C CA . TRP A 1 83 ? -7.396 5.936 2.910 1.00 65.88 83 TRP A CA 1
ATOM 697 C C . TRP A 1 83 ? -7.079 5.191 1.632 1.00 65.88 83 TRP A C 1
ATOM 699 O O . TRP A 1 83 ? -7.334 3.999 1.463 1.00 65.88 83 TRP A O 1
ATOM 709 N N . VAL A 1 84 ? -6.594 5.972 0.684 1.00 69.81 84 VAL A N 1
ATOM 710 C CA . VAL A 1 84 ? -6.200 5.498 -0.619 1.00 69.81 84 VAL A CA 1
ATOM 711 C C . VAL A 1 84 ? -4.805 4.878 -0.524 1.00 69.81 84 VAL A C 1
ATOM 713 O O . VAL A 1 84 ? -3.803 5.512 -0.837 1.00 69.81 84 VAL A O 1
ATOM 716 N N . HIS A 1 85 ? -4.756 3.628 -0.073 1.00 78.69 85 HIS A N 1
ATOM 717 C CA . HIS A 1 85 ? -3.541 2.818 -0.042 1.00 78.69 85 HIS A CA 1
ATOM 718 C C . HIS A 1 85 ? -3.722 1.528 -0.856 1.00 78.69 85 HIS A C 1
ATOM 720 O O . HIS A 1 85 ? -4.837 1.022 -1.021 1.00 78.69 85 HIS A O 1
ATOM 726 N N . CYS A 1 86 ? -2.614 0.978 -1.344 1.00 77.00 86 CYS A N 1
ATOM 727 C CA . CYS A 1 86 ? -2.528 -0.350 -1.958 1.00 77.00 86 CYS A CA 1
ATOM 728 C C . CYS A 1 86 ? -1.971 -1.410 -0.998 1.00 77.00 86 CYS A C 1
ATOM 730 O O . CYS A 1 86 ? -1.738 -2.546 -1.397 1.00 77.00 86 CYS A O 1
ATOM 732 N N . GLY A 1 87 ? -1.818 -1.047 0.281 1.00 83.19 87 GLY A N 1
ATOM 733 C CA . GLY A 1 87 ? -1.185 -1.897 1.287 1.00 83.19 87 GLY A CA 1
ATOM 734 C C . GLY A 1 87 ? 0.332 -1.876 1.142 1.00 83.19 87 GLY A C 1
ATOM 735 O O . GLY A 1 87 ? 0.845 -1.328 0.174 1.00 83.19 87 GLY A O 1
ATOM 736 N N . LEU A 1 88 ? 1.020 -2.441 2.129 1.00 91.06 88 LEU A N 1
ATOM 737 C CA . LEU A 1 88 ? 2.467 -2.654 2.155 1.00 91.06 88 LEU A CA 1
ATOM 738 C C . LEU A 1 88 ? 2.749 -4.160 2.084 1.00 91.06 88 LEU A C 1
ATOM 740 O O . LEU A 1 88 ? 1.862 -4.968 2.390 1.00 91.06 88 LEU A O 1
ATOM 744 N N . ASP A 1 89 ? 3.968 -4.538 1.708 1.00 92.62 89 ASP A N 1
ATOM 745 C CA . ASP A 1 89 ? 4.377 -5.940 1.767 1.00 92.62 89 ASP A CA 1
ATOM 746 C C . ASP A 1 89 ? 4.502 -6.383 3.236 1.00 92.62 89 ASP A C 1
ATOM 748 O O . ASP A 1 89 ? 4.878 -5.600 4.109 1.00 92.62 89 ASP A O 1
ATOM 752 N N . GLN A 1 90 ? 4.075 -7.612 3.525 1.00 92.06 90 GLN A N 1
ATOM 753 C CA . GLN A 1 90 ? 3.989 -8.189 4.868 1.00 92.06 90 GLN A CA 1
ATOM 754 C C . GLN A 1 90 ? 3.484 -7.211 5.955 1.00 92.06 90 GLN A C 1
ATOM 756 O O . GLN A 1 90 ? 4.100 -7.047 7.002 1.00 92.06 90 GLN A O 1
ATOM 761 N N . SER A 1 91 ? 2.373 -6.516 5.705 1.00 91.50 91 SER A N 1
ATOM 762 C CA . SER A 1 91 ? 1.928 -5.422 6.583 1.00 91.50 91 SER A CA 1
ATOM 763 C C . SER A 1 91 ? 1.089 -5.841 7.798 1.00 91.50 91 SER A C 1
ATOM 765 O O . SER A 1 91 ? 0.372 -6.845 7.785 1.00 91.50 91 SER A O 1
ATOM 767 N N . VAL A 1 92 ? 1.113 -4.997 8.831 1.00 92.56 92 VAL A N 1
ATOM 768 C CA . VAL A 1 92 ? 0.283 -5.064 10.038 1.00 92.56 92 VAL A CA 1
ATOM 769 C C . VAL A 1 92 ? -0.571 -3.801 10.123 1.00 92.56 92 VAL A C 1
ATOM 771 O O . VAL A 1 92 ? -0.067 -2.685 10.018 1.00 92.56 92 VAL A O 1
ATOM 774 N N . GLU A 1 93 ? -1.880 -3.972 10.300 1.00 91.69 93 GLU A N 1
ATOM 775 C CA . GLU A 1 93 ? -2.824 -2.867 10.511 1.00 91.69 93 GLU A CA 1
ATOM 776 C C . GLU A 1 93 ? -2.749 -2.367 11.964 1.00 91.69 93 GLU A C 1
ATOM 778 O O . GLU A 1 93 ? -2.618 -3.175 12.889 1.00 91.69 93 GLU A O 1
ATOM 783 N N . LEU A 1 94 ? -2.874 -1.052 12.176 1.00 93.56 94 LEU A N 1
ATOM 784 C CA . LEU A 1 94 ? -2.957 -0.474 13.519 1.00 93.56 94 LEU A CA 1
ATOM 785 C C . LEU A 1 94 ? -4.115 -1.095 14.329 1.00 93.56 94 LEU A C 1
ATOM 787 O O . LEU A 1 94 ? -5.173 -1.422 13.770 1.00 93.56 94 LEU A O 1
ATOM 791 N N . PRO A 1 95 ? -3.940 -1.264 15.653 1.00 93.00 95 PRO A N 1
ATOM 792 C CA . PRO A 1 95 ? -4.923 -1.923 16.499 1.00 93.00 95 PRO A CA 1
ATOM 793 C C . PRO A 1 95 ? -6.261 -1.182 16.501 1.00 93.00 95 PRO A C 1
ATOM 795 O O . PRO A 1 95 ? -6.334 0.037 16.618 1.00 93.00 95 PRO A O 1
ATOM 798 N N . LYS A 1 96 ? -7.348 -1.951 16.415 1.00 92.31 96 LYS A N 1
ATOM 799 C CA . LYS A 1 96 ? -8.717 -1.438 16.479 1.00 92.31 96 LYS A CA 1
ATOM 800 C C . LYS A 1 96 ? -9.663 -2.465 17.082 1.00 92.31 96 LYS A C 1
ATOM 802 O O . LYS A 1 96 ? -9.529 -3.671 16.876 1.00 92.31 96 LYS A O 1
ATOM 807 N N . THR A 1 97 ? -10.672 -1.979 17.788 1.00 94.38 97 THR A N 1
ATOM 808 C CA . THR A 1 97 ? -11.712 -2.800 18.409 1.00 94.38 97 THR A CA 1
ATOM 809 C C . THR A 1 97 ? -12.907 -2.903 17.476 1.00 94.38 97 THR A C 1
ATOM 811 O O . THR A 1 97 ? -13.496 -1.890 17.107 1.00 94.38 97 THR A O 1
ATOM 814 N N . ARG A 1 98 ? -13.300 -4.121 17.091 1.00 94.31 98 ARG A N 1
ATOM 815 C CA . ARG A 1 98 ? -14.518 -4.323 16.295 1.00 94.31 98 ARG A CA 1
ATOM 816 C C . ARG A 1 98 ? -15.754 -4.080 17.159 1.00 94.31 98 ARG A C 1
ATOM 818 O O . ARG A 1 98 ? -15.908 -4.692 18.213 1.00 94.31 98 ARG A O 1
ATOM 825 N N . GLY A 1 99 ? -16.653 -3.230 16.679 1.00 93.56 99 GLY A N 1
ATOM 826 C CA . GLY A 1 99 ? -17.913 -2.948 17.348 1.00 93.56 99 GLY A CA 1
ATOM 827 C C . GLY A 1 99 ? -18.841 -4.159 17.388 1.00 93.56 99 GLY A C 1
ATOM 828 O O . GLY A 1 99 ? -19.056 -4.818 16.371 1.00 93.56 99 GLY A O 1
ATOM 829 N N . THR A 1 100 ? -19.427 -4.448 18.548 1.00 96.06 100 THR A N 1
ATOM 830 C CA . THR A 1 100 ? -20.327 -5.602 18.760 1.00 96.06 100 THR A CA 1
ATOM 831 C C . THR A 1 100 ? -21.804 -5.214 18.828 1.00 96.06 100 THR A C 1
ATOM 833 O O . THR A 1 100 ? -22.679 -6.076 18.875 1.00 96.06 100 THR A O 1
ATOM 836 N N . VAL A 1 101 ? -22.092 -3.914 18.804 1.00 95.25 101 VAL A N 1
ATOM 837 C CA . VAL A 1 101 ? -23.434 -3.335 18.919 1.00 95.25 101 VAL A CA 1
ATOM 838 C C . VAL A 1 101 ? -23.773 -2.530 17.674 1.00 95.25 101 VAL A C 1
ATOM 840 O O . VAL A 1 101 ? -22.889 -2.144 16.912 1.00 95.25 101 VAL A O 1
ATOM 843 N N . THR A 1 102 ? -25.060 -2.271 17.455 1.00 94.69 102 THR A N 1
ATOM 844 C CA . THR A 1 102 ? -25.469 -1.358 16.386 1.00 94.69 102 THR A CA 1
ATOM 845 C C . THR A 1 102 ? -25.395 0.081 16.879 1.00 94.69 102 THR A C 1
ATOM 847 O O . THR A 1 102 ? -25.871 0.367 17.978 1.00 94.69 102 THR A O 1
ATOM 850 N N . LEU A 1 103 ? -24.835 0.974 16.064 1.00 93.44 103 LEU A N 1
ATOM 851 C CA . LEU A 1 103 ? -24.791 2.411 16.315 1.00 93.44 103 LEU A CA 1
ATOM 852 C C . LEU A 1 103 ? -25.827 3.143 15.462 1.00 93.44 103 LEU A C 1
ATOM 854 O O . LEU A 1 103 ? -26.010 2.854 14.275 1.00 93.44 103 LEU A O 1
ATOM 858 N N . VAL A 1 104 ? -26.484 4.117 16.080 1.00 91.00 104 VAL A N 1
ATOM 859 C CA . VAL A 1 104 ? -27.393 5.060 15.431 1.00 91.00 104 VAL A CA 1
ATOM 860 C C . VAL A 1 104 ? -26.888 6.463 15.722 1.00 91.00 104 VAL A C 1
ATOM 862 O O . VAL A 1 104 ? -26.766 6.852 16.884 1.00 91.00 104 VAL A O 1
ATOM 865 N N . TYR A 1 105 ? -26.603 7.223 14.670 1.00 89.06 105 TYR A N 1
ATOM 866 C CA . TYR A 1 105 ? -26.312 8.642 14.803 1.00 89.06 105 TYR A CA 1
ATOM 867 C C . TYR A 1 105 ? -27.611 9.452 14.849 1.00 89.06 105 TYR A C 1
ATOM 869 O O . TYR A 1 105 ? -28.502 9.253 14.022 1.00 89.06 105 TYR A O 1
ATOM 877 N N . SER A 1 106 ? -27.698 10.395 15.785 1.00 86.38 106 SER A N 1
ATOM 878 C CA . SER A 1 106 ? -28.782 11.374 15.864 1.00 86.38 106 SER A CA 1
ATOM 879 C C . SER A 1 106 ? -28.303 12.638 16.579 1.00 86.38 106 SER A C 1
ATOM 881 O O . SER A 1 106 ? -27.771 12.553 17.683 1.00 86.38 106 SER A O 1
ATOM 883 N N . ASN A 1 107 ? -28.533 13.813 15.981 1.00 83.50 107 ASN A N 1
ATOM 884 C CA . ASN A 1 107 ? -28.283 15.133 16.584 1.00 83.50 107 ASN A CA 1
ATOM 885 C C . ASN A 1 107 ? -26.902 15.287 17.262 1.00 83.50 107 ASN A C 1
ATOM 887 O O . ASN A 1 107 ? -26.816 15.733 18.402 1.00 83.50 107 ASN A O 1
ATOM 891 N N . GLY A 1 108 ? -25.814 14.907 16.582 1.00 86.31 108 GLY A N 1
ATOM 892 C CA . GLY A 1 108 ? -24.450 15.059 17.117 1.00 86.31 108 GLY A CA 1
ATOM 893 C C . GLY A 1 108 ? -24.021 13.995 18.136 1.00 86.31 108 GLY A C 1
ATOM 894 O O . GLY A 1 108 ? -22.902 14.055 18.644 1.00 86.31 108 GLY A O 1
ATOM 895 N N . ALA A 1 109 ? -24.870 13.006 18.412 1.00 92.56 109 ALA A N 1
ATOM 896 C CA . ALA A 1 109 ? -24.562 11.891 19.296 1.00 92.56 109 ALA A CA 1
ATOM 897 C C . ALA A 1 109 ? -24.675 10.549 18.569 1.00 92.56 109 ALA A C 1
ATOM 899 O O . ALA A 1 109 ? -25.438 10.385 17.613 1.00 92.56 109 ALA A O 1
ATOM 900 N N . ILE A 1 110 ? -23.931 9.569 19.070 1.00 94.06 110 ILE A N 1
ATOM 901 C CA . ILE A 1 110 ? -24.073 8.165 18.707 1.00 94.06 110 ILE A CA 1
ATOM 902 C C . ILE A 1 110 ? -24.728 7.424 19.868 1.00 94.06 110 ILE A C 1
ATOM 904 O O . ILE A 1 110 ? -24.274 7.492 21.010 1.00 94.06 110 ILE A O 1
ATOM 908 N N . THR A 1 111 ? -25.795 6.694 19.547 1.00 95.25 111 THR A N 1
ATOM 909 C CA . THR A 1 111 ? -26.491 5.788 20.462 1.00 95.25 111 THR A CA 1
ATOM 910 C C . THR A 1 111 ? -26.237 4.342 20.049 1.00 95.25 111 THR A C 1
ATOM 912 O O . THR A 1 111 ? -26.556 3.943 18.928 1.00 95.25 111 THR A O 1
ATOM 915 N N . ALA A 1 112 ? -25.677 3.550 20.956 1.00 95.94 112 ALA A N 1
ATOM 916 C CA . ALA A 1 112 ? -25.525 2.110 20.829 1.00 95.94 112 ALA A CA 1
ATOM 917 C C . ALA A 1 112 ? -26.785 1.374 21.307 1.00 95.94 112 ALA A C 1
ATOM 919 O O . ALA A 1 112 ? -27.426 1.768 22.279 1.00 95.94 112 ALA A O 1
ATOM 920 N N . THR A 1 113 ? -27.118 0.254 20.664 1.00 96.56 113 THR A N 1
ATOM 921 C CA . THR A 1 113 ? -28.281 -0.574 21.042 1.00 96.56 113 THR A CA 1
ATOM 922 C C . THR A 1 113 ? -28.116 -1.344 22.358 1.00 96.56 113 THR A C 1
ATOM 924 O O . THR A 1 113 ? -29.092 -1.894 22.858 1.00 96.56 113 THR A O 1
ATOM 927 N N . ALA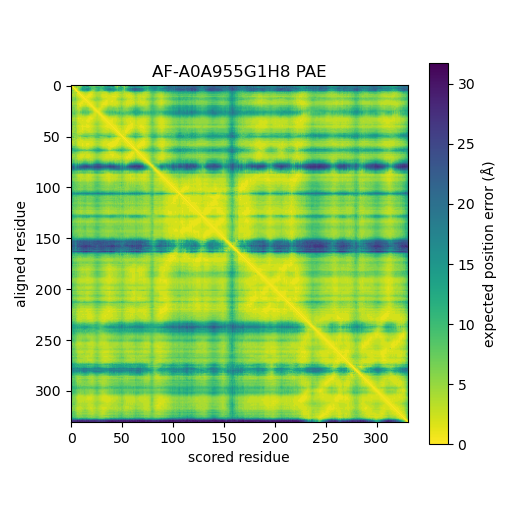 A 1 114 ? -26.898 -1.431 22.896 1.00 96.69 114 ALA A N 1
ATOM 928 C CA . ALA A 1 114 ? -26.572 -2.069 24.172 1.00 96.69 114 ALA A CA 1
ATOM 929 C C . ALA A 1 114 ? -25.308 -1.418 24.772 1.00 96.69 114 ALA A C 1
ATOM 931 O O . ALA A 1 114 ? -24.592 -0.735 24.031 1.00 96.69 114 ALA A O 1
ATOM 932 N N . PRO A 1 115 ? -25.026 -1.599 26.080 1.00 97.31 115 PRO A N 1
ATOM 933 C CA . PRO A 1 115 ? -23.829 -1.054 26.716 1.00 97.31 115 PRO A CA 1
ATOM 934 C C . PRO A 1 115 ? -22.548 -1.440 25.967 1.00 97.31 115 PRO A C 1
ATOM 936 O O . PRO A 1 115 ? -22.295 -2.620 25.732 1.00 97.31 115 PRO A O 1
ATOM 939 N N . PHE A 1 116 ? -21.753 -0.439 25.604 1.00 96.50 116 PHE A N 1
ATOM 940 C CA . PHE A 1 116 ? -20.470 -0.605 24.919 1.00 96.50 116 PHE A CA 1
ATOM 941 C C . PHE A 1 116 ? -19.461 0.466 25.342 1.00 96.50 116 PHE A C 1
ATOM 943 O O . PHE A 1 116 ? -18.288 0.161 25.527 1.00 96.50 116 PHE A O 1
ATOM 950 N N . PHE A 1 117 ? -19.917 1.708 25.512 1.00 97.75 117 PHE A N 1
ATOM 951 C CA . PHE A 1 117 ? -19.050 2.841 25.813 1.00 97.75 117 PHE A CA 1
ATOM 952 C C . PHE A 1 117 ? -18.706 2.944 27.300 1.00 97.75 117 PHE A C 1
ATOM 954 O O . PHE A 1 117 ? -19.461 2.525 28.182 1.00 97.75 117 PHE A O 1
ATOM 961 N N . SER A 1 118 ? -17.585 3.598 27.565 1.00 97.44 118 SER A N 1
ATOM 962 C CA . SER A 1 118 ? -17.072 3.958 28.878 1.00 97.44 118 SER A CA 1
ATOM 963 C C . SER A 1 118 ? -16.569 5.406 28.876 1.00 97.44 118 SER A C 1
ATOM 965 O O . SER A 1 118 ? -16.323 5.999 27.825 1.00 97.44 118 SER A O 1
ATOM 967 N N . ALA A 1 119 ? -16.367 5.988 30.060 1.00 97.31 119 ALA A N 1
ATOM 968 C CA . ALA A 1 119 ? -15.804 7.336 30.171 1.00 97.31 119 ALA A CA 1
ATOM 969 C C . ALA A 1 119 ? -14.391 7.452 29.560 1.00 97.31 119 ALA A C 1
ATOM 971 O O . ALA A 1 119 ? -14.009 8.533 29.122 1.00 97.31 119 ALA A O 1
ATOM 972 N N . GLY A 1 120 ? -13.640 6.345 29.493 1.00 96.75 120 GLY A N 1
ATOM 973 C CA . GLY A 1 120 ? -12.306 6.289 28.888 1.00 96.75 120 GLY A CA 1
ATOM 974 C C . GLY A 1 120 ? -12.301 6.280 27.357 1.00 96.75 120 GLY A C 1
ATOM 975 O O . GLY A 1 120 ? -11.229 6.285 26.763 1.00 96.75 120 GLY A O 1
ATOM 976 N N . ASP A 1 121 ? -13.467 6.262 26.706 1.00 97.44 121 ASP A N 1
ATOM 977 C CA . ASP A 1 121 ? -13.548 6.318 25.242 1.00 97.44 121 ASP A CA 1
ATOM 978 C C . ASP A 1 121 ? -13.563 7.754 24.699 1.00 97.44 121 ASP A C 1
ATOM 980 O O . ASP A 1 121 ? -13.492 7.959 23.489 1.00 97.44 121 ASP A O 1
ATOM 984 N N . VAL A 1 122 ? -13.623 8.770 25.568 1.00 97.81 122 VAL A N 1
ATOM 985 C CA . VAL A 1 122 ? -13.490 10.170 25.145 1.00 97.81 122 VAL A CA 1
ATOM 986 C C . VAL A 1 122 ? -12.109 10.396 24.530 1.00 97.81 122 VAL A C 1
ATOM 988 O O . VAL A 1 122 ? -11.091 10.068 25.127 1.00 97.81 122 VAL A O 1
ATOM 991 N N . GLY A 1 123 ? -12.084 10.969 23.327 1.00 96.69 123 GLY A N 1
ATOM 992 C CA . GLY A 1 123 ? -10.878 11.166 22.528 1.00 96.69 123 GLY A CA 1
ATOM 993 C C . GLY A 1 123 ? -10.643 10.083 21.474 1.00 96.69 123 GLY A C 1
ATOM 994 O O . GLY A 1 123 ? -9.949 10.379 20.502 1.00 96.69 123 GLY A O 1
ATOM 995 N N . LYS A 1 124 ? -11.261 8.899 21.610 1.00 97.19 124 LYS A N 1
ATOM 996 C CA . LYS A 1 124 ? -11.174 7.804 20.631 1.00 97.19 124 LYS A CA 1
ATOM 997 C C . LYS A 1 124 ? -11.968 8.104 19.363 1.00 97.19 124 LYS A C 1
ATOM 999 O O . LYS A 1 124 ? -12.850 8.967 19.342 1.00 97.19 124 LYS A O 1
ATOM 1004 N N . TYR A 1 125 ? -11.675 7.352 18.311 1.00 95.19 125 TYR A N 1
ATOM 1005 C CA . TYR A 1 125 ? -12.264 7.500 16.988 1.00 95.19 125 TYR A CA 1
ATOM 1006 C C . TYR A 1 125 ? -13.146 6.298 16.650 1.00 95.19 125 TYR A C 1
ATOM 1008 O O . TYR A 1 125 ? -12.824 5.151 16.955 1.00 95.19 125 TYR A O 1
ATOM 1016 N N . LEU A 1 126 ? -14.263 6.571 15.990 1.00 93.94 126 LEU A N 1
ATOM 1017 C CA . LEU A 1 126 ? -15.201 5.604 15.448 1.00 93.94 126 LEU A CA 1
ATOM 1018 C C . LEU A 1 126 ? -15.066 5.610 13.929 1.00 93.94 126 LEU A C 1
ATOM 1020 O O . LEU A 1 126 ? -15.315 6.630 13.290 1.00 93.94 126 LEU A O 1
ATOM 1024 N N . LEU A 1 127 ? -14.687 4.463 13.373 1.00 90.38 127 LEU A N 1
ATOM 1025 C CA . LEU A 1 127 ? -14.588 4.210 11.939 1.00 90.38 127 LEU A CA 1
ATOM 1026 C C . LEU A 1 127 ? -15.890 3.542 11.495 1.00 90.38 127 LEU A C 1
ATOM 1028 O O . LEU A 1 127 ? -16.131 2.371 11.816 1.00 90.38 127 LEU A O 1
ATOM 1032 N N . ILE A 1 128 ? -16.751 4.295 10.814 1.00 86.88 128 ILE A N 1
ATOM 1033 C CA . ILE A 1 128 ? -18.086 3.854 10.401 1.00 86.88 128 ILE A CA 1
ATOM 1034 C C . ILE A 1 128 ? -18.179 3.967 8.886 1.00 86.88 128 ILE A C 1
ATOM 1036 O O . ILE A 1 128 ? -18.265 5.069 8.349 1.00 86.88 128 ILE A O 1
ATOM 1040 N N . ASP A 1 129 ? -18.195 2.813 8.217 1.00 79.75 129 ASP A N 1
ATOM 1041 C CA . ASP A 1 129 ? -18.089 2.727 6.758 1.00 79.75 129 ASP A CA 1
ATOM 1042 C C . ASP A 1 129 ? -16.869 3.520 6.254 1.00 79.75 129 ASP A C 1
ATOM 1044 O O . ASP A 1 129 ? -15.730 3.136 6.528 1.00 79.75 129 ASP A O 1
ATOM 1048 N N . LYS A 1 130 ? -17.106 4.640 5.571 1.00 74.06 130 LYS A N 1
ATOM 1049 C CA . LYS A 1 130 ? -16.087 5.526 5.000 1.00 74.06 130 LYS A CA 1
ATOM 1050 C C . LYS A 1 130 ? -15.794 6.755 5.862 1.00 74.06 130 LYS A C 1
ATOM 1052 O O . LYS A 1 130 ? -14.866 7.496 5.557 1.00 74.06 130 LYS A O 1
ATOM 1057 N N . GLY A 1 131 ? -16.591 6.974 6.906 1.00 81.19 131 GLY A N 1
ATOM 1058 C CA . GLY A 1 131 ? -16.509 8.142 7.770 1.00 81.19 131 GLY A CA 1
ATOM 1059 C C . GLY A 1 131 ? -15.802 7.874 9.097 1.00 81.19 131 GLY A C 1
ATOM 1060 O O . GLY A 1 131 ? -15.618 6.733 9.533 1.00 81.19 131 GLY A O 1
ATOM 1061 N N . ILE A 1 132 ? -15.446 8.969 9.762 1.00 86.75 132 ILE A N 1
ATOM 1062 C CA . ILE A 1 132 ? -14.672 9.006 10.997 1.00 86.75 132 ILE A CA 1
ATOM 1063 C C . ILE A 1 132 ? -15.318 10.015 11.929 1.00 86.75 132 ILE A C 1
ATOM 1065 O O . ILE A 1 132 ? -15.570 11.167 11.572 1.00 86.75 132 ILE A O 1
ATOM 1069 N N . ALA A 1 133 ? -15.559 9.590 13.159 1.00 91.56 133 ALA A N 1
ATOM 1070 C CA . ALA A 1 133 ? -16.065 10.453 14.208 1.00 91.56 133 ALA A CA 1
ATOM 1071 C C . ALA A 1 133 ? -15.194 10.338 15.453 1.00 91.56 133 ALA A C 1
ATOM 1073 O O . ALA A 1 133 ? -14.904 9.236 15.904 1.00 91.56 133 ALA A O 1
ATOM 1074 N N . ARG A 1 134 ? -14.819 11.467 16.047 1.00 95.19 134 ARG A N 1
ATOM 1075 C CA . ARG A 1 134 ? -14.116 11.499 17.330 1.00 95.19 134 ARG A CA 1
ATOM 1076 C C . ARG A 1 134 ? -15.113 11.635 18.469 1.00 95.19 134 ARG A C 1
ATOM 1078 O O . ARG A 1 134 ? -15.984 12.499 18.417 1.00 95.19 134 ARG A O 1
ATOM 1085 N N . ILE A 1 135 ? -14.976 10.827 19.511 1.00 97.12 135 ILE A N 1
ATOM 1086 C CA . ILE A 1 135 ? -15.805 10.921 20.713 1.00 97.12 135 ILE A CA 1
ATOM 1087 C C . ILE A 1 135 ? -15.369 12.141 21.524 1.00 97.12 135 ILE A C 1
ATOM 1089 O O . ILE A 1 135 ? -14.215 12.245 21.933 1.00 97.12 135 ILE A O 1
ATOM 1093 N N . THR A 1 136 ? -16.297 13.063 21.771 1.00 97.81 136 THR A N 1
ATOM 1094 C CA . THR A 1 136 ? -16.036 14.318 22.496 1.00 97.81 136 THR A CA 1
ATOM 1095 C C . THR A 1 136 ? -16.558 14.300 23.926 1.00 97.81 136 THR A C 1
ATOM 1097 O O . THR A 1 136 ? -16.002 14.991 24.776 1.00 97.81 136 THR A O 1
ATOM 1100 N N . ALA A 1 137 ? -17.594 13.509 24.221 1.00 97.81 137 ALA A N 1
ATOM 1101 C CA . ALA A 1 137 ? -18.101 13.347 25.580 1.00 97.81 137 ALA A CA 1
ATOM 1102 C C . ALA A 1 137 ? -18.783 11.990 25.785 1.00 97.81 137 ALA A C 1
ATOM 1104 O O . ALA A 1 137 ? -19.456 11.473 24.894 1.00 97.81 137 ALA A O 1
ATOM 1105 N N . TYR A 1 138 ? -18.659 11.447 26.996 1.00 97.94 138 TYR A N 1
ATOM 1106 C CA . TYR A 1 138 ? -19.382 10.260 27.443 1.00 97.94 138 TYR A CA 1
ATOM 1107 C C . TYR A 1 138 ? -20.643 10.670 28.209 1.00 97.94 138 TYR A C 1
ATOM 1109 O O . TYR A 1 138 ? -20.562 11.414 29.186 1.00 97.94 138 TYR A O 1
ATOM 1117 N N . THR A 1 139 ? -21.808 10.181 27.782 1.00 97.44 139 THR A N 1
ATOM 1118 C CA . THR A 1 139 ? -23.090 10.446 28.457 1.00 97.44 139 THR A CA 1
ATOM 1119 C C . THR A 1 139 ? -23.563 9.231 29.248 1.00 97.44 139 THR A C 1
ATOM 1121 O O . THR A 1 139 ? -24.010 9.359 30.384 1.00 97.44 139 THR A O 1
ATOM 1124 N N . SER A 1 140 ? -23.483 8.041 28.652 1.00 97.81 140 SER A N 1
ATOM 1125 C CA . SER A 1 140 ? -23.835 6.767 29.286 1.00 97.81 140 SER A CA 1
ATOM 1126 C C . SER A 1 140 ? -23.181 5.611 28.535 1.00 97.81 140 SER A C 1
ATOM 1128 O O . SER A 1 140 ? -22.637 5.804 27.448 1.00 97.81 140 SER A O 1
ATOM 1130 N N . SER A 1 141 ? -23.300 4.386 29.048 1.00 97.56 141 SER A N 1
ATOM 1131 C CA . SER A 1 141 ? -22.737 3.200 28.389 1.00 97.56 141 SER A CA 1
ATOM 1132 C C . SER A 1 141 ? -23.317 2.933 26.996 1.00 97.56 141 SER A C 1
ATOM 1134 O O . SER A 1 141 ? -22.747 2.164 26.223 1.00 97.56 141 SER A O 1
ATOM 1136 N N . THR A 1 142 ? -24.426 3.588 26.650 1.00 97.44 142 THR A N 1
ATOM 1137 C CA . THR A 1 142 ? -25.072 3.516 25.339 1.00 97.44 142 THR A CA 1
ATOM 1138 C C . THR A 1 142 ? -25.004 4.817 24.546 1.00 97.44 142 THR A C 1
ATOM 1140 O O . THR A 1 142 ? -25.433 4.808 23.401 1.00 97.44 142 THR A O 1
ATOM 1143 N N . VAL A 1 143 ? -24.522 5.937 25.096 1.00 96.81 143 VAL A N 1
ATOM 1144 C CA . VAL A 1 143 ? -24.591 7.248 24.420 1.00 96.81 143 VAL A CA 1
ATOM 1145 C C . VAL A 1 143 ? -23.298 8.034 24.590 1.00 96.81 143 VAL A C 1
ATOM 1147 O O . VAL A 1 143 ? -22.848 8.269 25.715 1.00 96.81 143 VAL A O 1
ATOM 1150 N N . VAL A 1 144 ? -22.761 8.505 23.466 1.00 97.81 144 VAL A N 1
ATOM 1151 C CA . VAL A 1 144 ? -21.602 9.400 23.400 1.00 97.81 144 VAL A CA 1
ATOM 1152 C C . VAL A 1 144 ? -21.860 10.559 22.439 1.00 97.81 144 VAL A C 1
ATOM 1154 O O . VAL A 1 144 ? -22.496 10.384 21.397 1.00 97.81 144 VAL A O 1
ATOM 1157 N N . SER A 1 145 ? -21.349 11.741 22.772 1.00 96.62 145 SER A N 1
ATOM 1158 C CA . SER A 1 145 ? -21.289 12.880 21.851 1.00 96.62 145 SER A CA 1
ATOM 1159 C C . SER A 1 145 ? -20.067 12.749 20.955 1.00 96.62 145 SER A C 1
ATOM 1161 O O . SER A 1 145 ? -19.018 12.273 21.401 1.00 96.62 145 SER A O 1
ATOM 1163 N N . ILE A 1 146 ? -20.188 13.187 19.703 1.00 95.50 146 ILE A N 1
ATOM 1164 C CA . ILE A 1 146 ? -19.110 13.075 18.722 1.00 95.50 146 ILE A CA 1
ATOM 1165 C C . ILE A 1 146 ? -18.861 14.381 17.965 1.00 95.50 146 ILE A C 1
ATOM 1167 O O . ILE A 1 146 ? -19.762 15.197 17.784 1.00 95.50 146 ILE A O 1
ATOM 1171 N N . ASN A 1 147 ? -17.637 14.540 17.470 1.00 93.50 147 ASN A N 1
ATOM 1172 C CA . ASN A 1 147 ? -17.303 15.438 16.376 1.00 93.50 147 ASN A CA 1
ATOM 1173 C C . ASN A 1 147 ? -17.095 14.604 15.110 1.00 93.50 147 ASN A C 1
ATOM 1175 O O . ASN A 1 147 ? -16.291 13.672 15.113 1.00 93.50 147 ASN A O 1
ATOM 1179 N N . ILE A 1 148 ? -17.813 14.922 14.037 1.00 88.44 148 ILE A N 1
ATOM 1180 C CA . ILE A 1 148 ? -17.624 14.255 12.747 1.00 88.44 148 ILE A CA 1
ATOM 1181 C C . ILE A 1 148 ? -16.376 14.861 12.106 1.00 88.44 148 ILE A C 1
ATOM 1183 O O . ILE A 1 148 ? -16.350 16.059 11.842 1.00 88.44 148 ILE A O 1
ATOM 1187 N N . ILE A 1 149 ? -15.355 14.033 11.896 1.00 86.56 149 ILE A N 1
ATOM 1188 C CA . ILE A 1 149 ? -14.157 14.403 11.136 1.00 86.56 149 ILE A CA 1
ATOM 1189 C C . ILE A 1 149 ? -14.444 14.145 9.666 1.00 86.56 149 ILE A C 1
ATOM 1191 O O . ILE A 1 149 ? -14.352 15.065 8.863 1.00 86.56 149 ILE A O 1
ATOM 1195 N N . ASP A 1 150 ? -14.908 12.929 9.363 1.00 80.12 150 ASP A N 1
ATOM 1196 C CA . ASP A 1 150 ? -15.339 12.553 8.025 1.00 80.12 150 ASP A CA 1
ATOM 1197 C C . ASP A 1 150 ? -16.806 12.194 7.961 1.00 80.12 150 ASP A C 1
ATOM 1199 O O . ASP A 1 150 ? -17.311 11.496 8.848 1.00 80.12 150 ASP A O 1
ATOM 1203 N N . PRO A 1 151 ? -17.483 12.596 6.876 1.00 79.50 151 PRO A N 1
ATOM 1204 C CA . PRO A 1 151 ? -18.881 12.281 6.652 1.00 79.50 151 PRO A CA 1
ATOM 1205 C C . PRO A 1 151 ? -19.212 10.786 6.854 1.00 79.50 151 PRO A C 1
ATOM 1207 O O . PRO A 1 151 ? -18.766 9.929 6.103 1.00 79.50 151 PRO A O 1
ATOM 1210 N N . ILE A 1 152 ? -20.066 10.475 7.836 1.00 77.75 152 ILE A N 1
ATOM 1211 C CA . ILE A 1 152 ? -20.608 9.121 8.107 1.00 77.75 152 ILE A CA 1
ATOM 1212 C C . ILE A 1 152 ? -21.976 8.884 7.423 1.00 77.75 152 ILE A C 1
ATOM 1214 O O . ILE A 1 152 ? -22.840 8.168 7.941 1.00 77.75 152 ILE A O 1
ATOM 1218 N N . TYR A 1 153 ? -22.239 9.562 6.303 1.00 72.19 153 TYR A N 1
ATOM 1219 C CA . TYR A 1 153 ? -23.527 9.488 5.604 1.00 72.19 153 TYR A CA 1
ATOM 1220 C C . TYR A 1 153 ? -23.515 8.382 4.552 1.00 72.19 153 TYR A C 1
ATOM 1222 O O . TYR A 1 153 ? -22.581 8.288 3.765 1.00 72.19 153 TYR A O 1
ATOM 1230 N N . ASN A 1 154 ? -24.600 7.611 4.477 1.00 62.88 154 ASN A N 1
ATOM 1231 C CA . ASN A 1 154 ? -24.796 6.627 3.411 1.00 62.88 154 ASN A CA 1
ATOM 1232 C C . ASN A 1 154 ? -25.292 7.276 2.115 1.00 62.88 154 ASN A C 1
ATOM 1234 O O . ASN A 1 154 ? -25.037 6.769 1.028 1.00 62.88 154 ASN A O 1
ATOM 1238 N N . TRP A 1 155 ? -26.051 8.369 2.240 1.00 59.03 155 TRP A N 1
ATOM 1239 C CA . TRP A 1 155 ? -26.638 9.093 1.119 1.00 59.03 155 TRP A CA 1
ATOM 1240 C C . TRP A 1 155 ? -26.663 10.582 1.425 1.00 59.03 155 TRP A C 1
ATOM 1242 O O . TRP A 1 155 ? -27.049 10.997 2.525 1.00 59.03 155 TRP A O 1
ATOM 1252 N N . VAL A 1 156 ? -26.298 11.381 0.429 1.00 57.88 156 VAL A N 1
ATOM 1253 C CA . VAL A 1 156 ? -26.390 12.836 0.478 1.00 57.88 156 VAL A CA 1
ATOM 1254 C C . VAL A 1 156 ? -27.195 13.297 -0.730 1.00 57.88 156 VAL A C 1
ATOM 1256 O O . VAL A 1 156 ? -26.897 12.944 -1.866 1.00 57.88 156 VAL A O 1
ATOM 1259 N N . THR A 1 157 ? -28.229 14.084 -0.465 1.00 63.88 157 THR A N 1
ATOM 1260 C CA . THR A 1 157 ? -28.852 14.979 -1.447 1.00 63.88 157 THR A CA 1
ATOM 1261 C C . THR A 1 157 ? -28.601 16.413 -0.989 1.00 63.88 157 THR A C 1
ATOM 1263 O O . THR A 1 157 ? -28.178 16.625 0.148 1.00 63.88 157 THR A O 1
ATOM 1266 N N . GLU A 1 158 ? -28.901 17.400 -1.831 1.00 67.00 158 GLU A N 1
ATOM 1267 C CA . GLU A 1 158 ? -28.738 18.823 -1.495 1.00 67.00 158 GLU A CA 1
ATOM 1268 C C . GLU A 1 158 ? -29.408 19.209 -0.157 1.00 67.00 158 GLU A C 1
ATOM 1270 O O . GLU A 1 158 ? -28.893 20.053 0.567 1.00 67.00 158 GLU A O 1
ATOM 1275 N N . ASN A 1 159 ? -30.500 18.526 0.224 1.00 64.56 159 ASN A N 1
ATOM 1276 C CA . ASN A 1 159 ? -31.313 18.870 1.399 1.00 64.56 159 ASN A CA 1
ATOM 1277 C C . ASN A 1 159 ? -31.442 17.766 2.462 1.00 64.56 159 ASN A C 1
ATOM 1279 O O . ASN A 1 159 ? -32.045 17.997 3.510 1.00 64.56 159 ASN A O 1
ATOM 1283 N N . LEU A 1 160 ? -30.921 16.559 2.223 1.00 58.34 160 LEU A N 1
ATOM 1284 C CA . LEU A 1 160 ? -31.061 15.441 3.157 1.00 58.34 160 LEU A CA 1
ATOM 1285 C C . LEU A 1 160 ? -29.773 14.643 3.246 1.00 58.34 160 LEU A C 1
ATOM 1287 O O . LEU A 1 160 ? -29.240 14.166 2.243 1.00 58.34 160 LEU A O 1
ATOM 1291 N N . ARG A 1 161 ? -29.334 14.441 4.484 1.00 65.31 161 ARG A N 1
ATOM 1292 C CA . ARG A 1 161 ? -28.234 13.555 4.822 1.00 65.31 161 ARG A CA 1
ATOM 1293 C C . ARG A 1 161 ? -28.790 12.353 5.574 1.00 65.31 161 ARG A C 1
ATOM 1295 O O . ARG A 1 161 ? -29.367 12.511 6.649 1.00 65.31 161 ARG A O 1
ATOM 1302 N N . VAL A 1 162 ? -28.643 11.159 5.005 1.00 67.69 162 VAL A N 1
ATOM 1303 C CA . VAL A 1 162 ? -29.082 9.912 5.644 1.00 67.69 162 VAL A CA 1
ATOM 1304 C C . VAL A 1 162 ? -27.871 9.256 6.285 1.00 67.69 162 VAL A C 1
ATOM 1306 O O . VAL A 1 162 ? -26.977 8.760 5.599 1.00 67.69 162 VAL A O 1
ATOM 1309 N N . TYR A 1 163 ? -27.830 9.284 7.612 1.00 68.44 163 TYR A N 1
ATOM 1310 C CA . TYR A 1 163 ? -26.729 8.724 8.385 1.00 68.44 163 TYR A CA 1
ATOM 1311 C C . TYR A 1 163 ? -26.712 7.200 8.332 1.00 68.44 163 TYR A C 1
ATOM 1313 O O . TYR A 1 163 ? -27.760 6.547 8.358 1.00 68.44 163 TYR A O 1
ATOM 1321 N N . ALA A 1 164 ? -25.507 6.640 8.286 1.00 61.41 164 ALA A N 1
ATOM 1322 C CA . ALA A 1 164 ? -25.316 5.206 8.338 1.00 61.41 164 ALA A CA 1
ATOM 1323 C C . ALA A 1 164 ? -25.830 4.634 9.664 1.00 61.41 164 ALA A C 1
ATOM 1325 O O . ALA A 1 164 ? -25.400 5.040 10.745 1.00 61.41 164 ALA A O 1
ATOM 1326 N N . ARG A 1 165 ? -26.714 3.632 9.597 1.00 76.50 165 ARG A N 1
ATOM 1327 C CA . ARG A 1 165 ? -26.871 2.693 10.711 1.00 76.50 165 ARG A CA 1
ATOM 1328 C C . ARG A 1 165 ? -25.677 1.747 10.655 1.00 76.50 165 ARG A C 1
ATOM 1330 O O . ARG A 1 165 ? -25.619 0.899 9.767 1.00 76.50 165 ARG A O 1
ATOM 1337 N N . ALA A 1 166 ? -24.739 1.891 11.585 1.00 87.56 166 ALA A N 1
ATOM 1338 C CA . ALA A 1 166 ? -23.586 1.001 11.652 1.00 87.56 166 ALA A CA 1
ATOM 1339 C C . ALA A 1 166 ? -24.004 -0.280 12.378 1.00 87.56 166 ALA A C 1
ATOM 1341 O O . ALA A 1 166 ? -24.181 -0.277 13.596 1.00 87.56 166 ALA A O 1
ATOM 1342 N N . GLY A 1 167 ? -24.236 -1.358 11.633 1.00 90.25 167 GLY A N 1
ATOM 1343 C CA . GLY A 1 167 ? -24.600 -2.648 12.211 1.00 90.25 167 GLY A CA 1
ATOM 1344 C C . GLY A 1 167 ? -23.497 -3.213 13.108 1.00 90.25 167 GLY A C 1
ATOM 1345 O O . GLY A 1 167 ? -22.327 -2.844 13.006 1.00 90.25 167 GLY A O 1
ATOM 1346 N N . ALA A 1 168 ? -23.859 -4.151 13.983 1.00 92.50 168 ALA A N 1
ATOM 1347 C CA . ALA A 1 168 ? -22.859 -4.898 14.740 1.00 92.50 168 ALA A CA 1
ATOM 1348 C C . ALA A 1 168 ? -21.843 -5.547 13.779 1.00 92.50 168 ALA A C 1
ATOM 1350 O O . ALA A 1 168 ? -22.217 -6.151 12.774 1.00 92.50 168 ALA A O 1
ATOM 1351 N N . GLY A 1 169 ? -20.555 -5.394 14.078 1.00 89.94 169 GLY A N 1
ATOM 1352 C CA . GLY A 1 169 ? -19.457 -5.923 13.277 1.00 89.94 169 GLY A CA 1
ATOM 1353 C C . GLY A 1 169 ? -19.060 -5.092 12.054 1.00 89.94 169 GLY A C 1
ATOM 1354 O O . GLY A 1 169 ? -18.071 -5.460 11.420 1.00 89.94 169 GLY A O 1
ATOM 1355 N N . THR A 1 170 ? -19.763 -4.002 11.720 1.00 88.38 170 THR A N 1
ATOM 1356 C CA . THR A 1 170 ? -19.479 -3.185 10.517 1.00 88.38 170 THR A CA 1
ATOM 1357 C C . THR A 1 170 ? -18.681 -1.913 10.799 1.00 88.38 170 THR A C 1
ATOM 1359 O O . THR A 1 170 ? -18.407 -1.152 9.877 1.00 88.38 170 THR A O 1
ATOM 1362 N N . TRP A 1 171 ? -18.340 -1.652 12.057 1.00 90.94 171 TRP A N 1
ATOM 1363 C CA . TRP A 1 171 ? -17.595 -0.471 12.484 1.00 90.94 171 TRP A CA 1
ATOM 1364 C C . TRP A 1 171 ? -16.499 -0.855 13.475 1.00 90.94 171 TRP A C 1
ATOM 1366 O O . TRP A 1 171 ? -16.519 -1.946 14.063 1.00 90.94 171 TRP A O 1
ATOM 1376 N N . PHE A 1 172 ? -15.545 0.051 13.658 1.00 93.31 172 PHE A N 1
ATOM 1377 C CA . PHE A 1 172 ? -14.428 -0.125 14.580 1.00 93.31 172 PHE A CA 1
ATOM 1378 C C . PHE A 1 172 ? -14.249 1.101 15.473 1.00 93.31 172 PHE A C 1
ATOM 1380 O O . PHE A 1 172 ? -14.548 2.218 15.061 1.00 93.31 172 PHE A O 1
ATOM 1387 N N . MET A 1 173 ? -13.740 0.888 16.682 1.00 95.44 173 MET A N 1
ATOM 1388 C CA . MET A 1 173 ? -13.224 1.937 17.555 1.00 95.44 173 MET A CA 1
ATOM 1389 C C . MET A 1 173 ? -11.705 1.843 17.604 1.00 95.44 173 MET A C 1
ATOM 1391 O O . MET A 1 173 ? -11.158 0.747 17.723 1.00 95.44 173 MET A O 1
ATOM 1395 N N . THR A 1 174 ? -11.034 2.977 17.524 1.00 95.50 174 THR A N 1
ATOM 1396 C CA . THR A 1 174 ? -9.575 3.085 17.542 1.00 95.50 174 THR A CA 1
ATOM 1397 C C . THR A 1 174 ? -9.166 4.272 18.409 1.00 95.50 174 THR A C 1
ATOM 1399 O O . THR A 1 174 ? -9.975 5.159 18.688 1.00 95.50 174 THR A O 1
ATOM 1402 N N . GLU A 1 175 ? -7.928 4.281 18.869 1.00 94.44 175 GLU A N 1
ATOM 1403 C CA . GLU A 1 175 ? -7.329 5.373 19.631 1.00 94.44 175 GLU A CA 1
ATOM 1404 C C . GLU A 1 175 ? -6.055 5.849 18.936 1.00 94.44 175 GLU A C 1
ATOM 1406 O O . GLU A 1 175 ? -5.648 5.277 17.928 1.00 94.44 175 GLU A O 1
ATOM 1411 N N . GLU A 1 176 ? -5.455 6.931 19.424 1.00 95.00 176 GLU A N 1
ATOM 1412 C CA . GLU A 1 176 ? -4.171 7.368 18.878 1.00 95.00 176 GLU A CA 1
ATOM 1413 C C . GLU A 1 176 ? -3.085 6.392 19.310 1.00 95.00 176 GLU A C 1
ATOM 1415 O O . GLU A 1 176 ? -2.830 6.192 20.496 1.00 95.00 176 GLU A O 1
ATOM 1420 N N . VAL A 1 177 ? -2.456 5.779 18.319 1.00 95.62 177 VAL A N 1
ATOM 1421 C CA . VAL A 1 177 ? -1.360 4.842 18.484 1.00 95.62 177 VAL A CA 1
ATOM 1422 C C . VAL A 1 177 ? -0.062 5.602 18.273 1.00 95.62 177 VAL A C 1
ATOM 1424 O O . VAL A 1 177 ? 0.111 6.280 17.261 1.00 95.62 177 VAL A O 1
ATOM 1427 N N . THR A 1 178 ? 0.852 5.480 19.228 1.00 96.38 178 THR A N 1
ATOM 1428 C CA . THR A 1 178 ? 2.228 5.989 19.128 1.00 96.38 178 THR A CA 1
ATOM 1429 C C . THR A 1 178 ? 3.247 4.867 19.009 1.00 96.38 178 THR A C 1
ATOM 1431 O O . THR A 1 178 ? 4.395 5.124 18.679 1.00 96.38 178 THR A O 1
ATOM 1434 N N . GLU A 1 179 ? 2.849 3.624 19.275 1.00 96.12 179 GLU A N 1
ATOM 1435 C CA . GLU A 1 179 ? 3.709 2.449 19.184 1.00 96.12 179 GLU A CA 1
ATOM 1436 C C . GLU A 1 179 ? 2.910 1.255 18.672 1.00 96.12 179 GLU A C 1
ATOM 1438 O O . GLU A 1 179 ? 1.789 1.005 19.119 1.00 96.12 179 GLU A O 1
ATOM 1443 N N . ILE A 1 180 ? 3.499 0.496 17.754 1.00 96.06 180 ILE A N 1
ATOM 1444 C CA . ILE A 1 180 ? 2.939 -0.765 17.273 1.00 96.06 180 ILE A CA 1
ATOM 1445 C C . ILE A 1 180 ? 3.946 -1.891 17.471 1.00 96.06 180 ILE A C 1
ATOM 1447 O O . ILE A 1 180 ? 5.114 -1.783 17.101 1.00 96.06 180 ILE A O 1
ATOM 1451 N N . THR A 1 181 ? 3.474 -2.997 18.044 1.00 95.94 181 THR A N 1
ATOM 1452 C CA . THR A 1 181 ? 4.237 -4.240 18.135 1.00 95.94 181 THR A CA 1
ATOM 1453 C C . THR A 1 181 ? 3.981 -5.089 16.895 1.00 95.94 181 THR A C 1
ATOM 1455 O O . THR A 1 181 ? 2.855 -5.522 16.646 1.00 95.94 181 THR A O 1
ATOM 1458 N N . LEU A 1 182 ? 5.030 -5.358 16.127 1.00 94.94 182 LEU A N 1
ATOM 1459 C CA . LEU A 1 182 ? 4.999 -6.269 14.992 1.00 94.94 182 LEU A CA 1
ATOM 1460 C C . LEU A 1 182 ? 5.003 -7.735 15.483 1.00 94.94 182 LEU A C 1
ATOM 1462 O O . LEU A 1 182 ? 5.492 -8.032 16.576 1.00 94.94 182 LEU A O 1
ATOM 1466 N N . PRO A 1 183 ? 4.515 -8.713 14.704 1.00 92.25 183 PRO A N 1
ATOM 1467 C CA . PRO A 1 183 ? 4.556 -10.137 15.063 1.00 92.25 183 PRO A CA 1
ATOM 1468 C C . PRO A 1 183 ? 5.958 -10.738 14.877 1.00 92.25 183 PRO A C 1
ATOM 1470 O O . PRO A 1 183 ? 6.702 -10.272 14.027 1.00 92.25 183 PRO A O 1
ATOM 1473 N N . TYR A 1 184 ? 6.334 -11.778 15.635 1.00 89.38 184 TYR A N 1
ATOM 1474 C CA . TYR A 1 184 ? 7.704 -12.344 15.642 1.00 89.38 184 TYR A CA 1
ATOM 1475 C C . TYR A 1 184 ? 8.277 -12.653 14.248 1.00 89.38 184 TYR A C 1
ATOM 1477 O O . TYR A 1 184 ? 9.462 -12.475 14.000 1.00 89.38 184 TYR A O 1
ATOM 1485 N N . ASN A 1 185 ? 7.420 -13.072 13.319 1.00 90.00 185 ASN A N 1
ATOM 1486 C CA . ASN A 1 185 ? 7.773 -13.377 11.937 1.00 90.00 185 ASN A CA 1
ATOM 1487 C C . ASN A 1 185 ? 7.922 -12.139 11.026 1.00 90.00 185 ASN A C 1
ATOM 1489 O O . ASN A 1 185 ? 7.945 -12.308 9.810 1.00 90.00 185 ASN A O 1
ATOM 1493 N N . MET A 1 186 ? 8.006 -10.927 11.582 1.00 91.88 186 MET A N 1
ATOM 1494 C CA . MET A 1 186 ? 8.208 -9.658 10.877 1.00 91.88 186 MET A CA 1
ATOM 1495 C C . MET A 1 186 ? 9.108 -8.735 11.720 1.00 91.88 186 MET A C 1
ATOM 1497 O O . MET A 1 186 ? 8.623 -7.987 12.575 1.00 91.88 186 MET A O 1
ATOM 1501 N N . ARG A 1 187 ? 10.428 -8.823 11.518 1.00 92.69 187 ARG A N 1
ATOM 1502 C CA . ARG A 1 187 ? 11.443 -7.994 12.205 1.00 92.69 187 ARG A CA 1
ATOM 1503 C C . ARG A 1 187 ? 12.503 -7.480 11.214 1.00 92.69 187 ARG A C 1
ATOM 1505 O O . ARG A 1 187 ? 13.618 -8.006 11.198 1.00 92.69 187 ARG A O 1
ATOM 1512 N N . PRO A 1 188 ? 12.136 -6.554 10.314 1.00 92.06 188 PRO A N 1
ATOM 1513 C CA . PRO A 1 188 ? 13.025 -6.098 9.246 1.00 92.06 188 PRO A CA 1
ATOM 1514 C C . PRO A 1 188 ? 14.038 -5.028 9.676 1.00 92.06 188 PRO A C 1
ATOM 1516 O O . PRO A 1 188 ? 14.884 -4.637 8.879 1.00 92.06 188 PRO A O 1
ATOM 1519 N N . GLY A 1 189 ? 13.961 -4.494 10.900 1.00 93.44 189 GLY A N 1
ATOM 1520 C CA . GLY A 1 189 ? 14.788 -3.368 11.354 1.00 93.44 189 GLY A CA 1
ATOM 1521 C C . GLY A 1 189 ? 14.397 -2.007 10.757 1.00 93.44 189 GLY A C 1
ATOM 1522 O O . GLY A 1 189 ? 14.557 -0.982 11.420 1.00 93.44 189 GLY A O 1
ATOM 1523 N N . GLN A 1 190 ? 13.820 -1.973 9.553 1.00 95.06 190 GLN A N 1
ATOM 1524 C CA . GLN A 1 190 ? 13.243 -0.776 8.941 1.00 95.06 190 GLN A CA 1
ATOM 1525 C C . GLN A 1 190 ? 11.905 -1.091 8.266 1.00 95.06 190 GLN A C 1
ATOM 1527 O O . GLN A 1 190 ? 11.734 -2.133 7.639 1.00 95.06 190 GLN A O 1
ATOM 1532 N N . VAL A 1 191 ? 10.948 -0.174 8.391 1.00 96.31 191 VAL A N 1
ATOM 1533 C CA . VAL A 1 191 ? 9.601 -0.303 7.831 1.00 96.31 191 VAL A CA 1
ATOM 1534 C C . VAL A 1 191 ? 9.114 1.015 7.242 1.00 96.31 191 VAL A C 1
ATOM 1536 O O . VAL A 1 191 ? 9.581 2.101 7.580 1.00 96.31 191 VAL A O 1
ATOM 1539 N N . THR A 1 192 ? 8.120 0.906 6.369 1.00 96.62 192 THR A N 1
ATOM 1540 C CA . THR A 1 192 ? 7.283 2.023 5.931 1.00 96.62 192 THR A CA 1
ATOM 1541 C C . THR A 1 192 ? 5.961 1.987 6.683 1.00 96.62 192 THR A C 1
ATOM 1543 O O . THR A 1 192 ? 5.451 0.913 7.016 1.00 96.62 192 THR A O 1
ATOM 1546 N N . ALA A 1 193 ? 5.384 3.156 6.932 1.00 94.88 193 ALA A N 1
ATOM 1547 C CA . ALA A 1 193 ? 4.045 3.284 7.473 1.00 94.88 193 ALA A CA 1
ATOM 1548 C C . ALA A 1 193 ? 3.169 4.149 6.564 1.00 94.88 193 ALA A C 1
ATOM 1550 O O . ALA A 1 193 ? 3.595 5.196 6.084 1.00 94.88 193 ALA A O 1
ATOM 1551 N N . TYR A 1 194 ? 1.928 3.715 6.364 1.00 92.69 194 TYR A N 1
ATOM 1552 C CA . TYR A 1 194 ? 0.846 4.546 5.846 1.00 92.69 194 TYR A CA 1
ATOM 1553 C C . TYR A 1 194 ? -0.050 4.920 7.026 1.00 92.69 194 TYR A C 1
ATOM 1555 O O . TYR A 1 194 ? -0.708 4.041 7.584 1.00 92.69 194 TYR A O 1
ATOM 1563 N N . LEU A 1 195 ? -0.071 6.188 7.425 1.00 91.50 195 LEU A N 1
ATOM 1564 C CA . LEU A 1 195 ? -0.704 6.679 8.649 1.00 91.50 195 LEU A CA 1
ATOM 1565 C C . LEU A 1 195 ? -1.615 7.861 8.327 1.00 91.50 195 LEU A C 1
ATOM 1567 O O . LEU A 1 195 ? -1.153 8.874 7.812 1.00 91.50 195 LEU A O 1
ATOM 1571 N N . ASN A 1 196 ? -2.908 7.744 8.642 1.00 87.81 196 ASN A N 1
ATOM 1572 C CA . ASN A 1 196 ? -3.906 8.800 8.424 1.00 87.81 196 ASN A CA 1
ATOM 1573 C C . ASN A 1 196 ? -3.800 9.493 7.040 1.00 87.81 196 ASN A C 1
ATOM 1575 O O . ASN A 1 196 ? -3.980 10.705 6.946 1.00 87.81 196 ASN A O 1
ATOM 1579 N N . GLY A 1 197 ? -3.497 8.746 5.969 1.00 84.38 197 GLY A N 1
ATOM 1580 C CA . GLY A 1 197 ? -3.428 9.280 4.599 1.00 84.38 197 GLY A CA 1
ATOM 1581 C C . GLY A 1 197 ? -2.027 9.595 4.081 1.00 84.38 197 GLY A C 1
ATOM 1582 O O . GLY A 1 197 ? -1.843 9.703 2.863 1.00 84.38 197 GLY A O 1
ATOM 1583 N N . GLU A 1 198 ? -1.045 9.670 4.974 1.00 87.62 198 GLU A N 1
ATOM 1584 C CA . GLU A 1 198 ? 0.342 10.004 4.658 1.00 87.62 198 GLU A CA 1
ATOM 1585 C C . GLU A 1 198 ? 1.258 8.786 4.729 1.00 87.62 198 GLU A C 1
ATOM 1587 O O . GLU A 1 198 ? 0.979 7.812 5.429 1.00 87.62 198 GLU A O 1
ATOM 1592 N N . VAL A 1 199 ? 2.351 8.843 3.972 1.00 91.62 199 VAL A N 1
ATOM 1593 C CA . VAL A 1 199 ? 3.367 7.790 3.895 1.00 91.62 199 VAL A CA 1
ATOM 1594 C C . VAL A 1 199 ? 4.647 8.297 4.543 1.00 91.62 199 VAL A C 1
ATOM 1596 O O . VAL A 1 199 ? 5.070 9.421 4.287 1.00 91.62 199 VAL A O 1
ATOM 1599 N N . ASP A 1 200 ? 5.2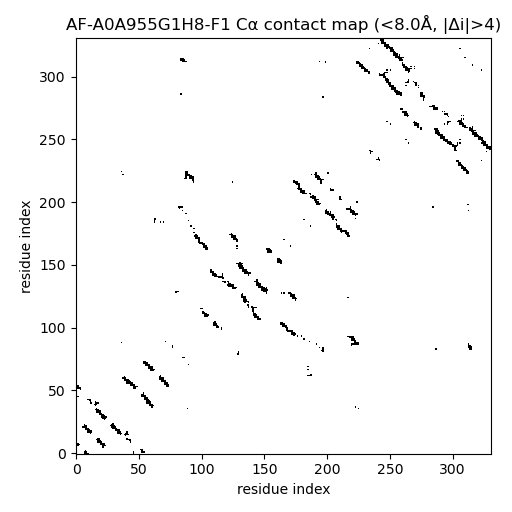81 7.455 5.352 1.00 94.44 200 ASP A N 1
ATOM 1600 C CA . ASP A 1 200 ? 6.626 7.694 5.870 1.00 94.44 200 ASP A CA 1
ATOM 1601 C C . ASP A 1 200 ? 7.448 6.401 5.804 1.00 94.44 200 ASP A C 1
ATOM 1603 O O . ASP A 1 200 ? 7.061 5.359 6.341 1.00 94.44 200 ASP A O 1
ATOM 1607 N N . HIS A 1 201 ? 8.582 6.474 5.111 1.00 95.12 201 HIS A N 1
ATOM 1608 C CA . HIS A 1 201 ? 9.481 5.354 4.831 1.00 95.12 201 HIS A CA 1
ATOM 1609 C C . HIS A 1 201 ? 10.586 5.161 5.888 1.00 95.12 201 HIS A C 1
ATOM 1611 O O . HIS A 1 201 ? 11.431 4.274 5.746 1.00 95.12 201 HIS A O 1
ATOM 1617 N N . ASN A 1 202 ? 10.624 5.998 6.930 1.00 94.50 202 ASN A N 1
ATOM 1618 C CA . ASN A 1 202 ? 11.800 6.146 7.795 1.00 94.50 202 ASN A CA 1
ATOM 1619 C C . ASN A 1 202 ? 11.600 5.611 9.216 1.00 94.50 202 ASN A C 1
ATOM 1621 O O . ASN A 1 202 ? 12.243 6.078 10.158 1.00 94.50 202 ASN A O 1
ATOM 1625 N N . TYR A 1 203 ? 10.722 4.625 9.389 1.00 97.12 203 TYR A N 1
ATOM 1626 C CA . TYR A 1 203 ? 10.485 4.029 10.695 1.00 97.12 203 TYR A CA 1
ATOM 1627 C C . TYR A 1 203 ? 11.474 2.902 10.981 1.00 97.12 203 TYR A C 1
ATOM 1629 O O . TYR A 1 203 ? 11.562 1.925 10.239 1.00 97.12 203 TYR A O 1
ATOM 1637 N N . ALA A 1 204 ? 12.197 3.031 12.091 1.00 96.62 204 ALA A N 1
ATOM 1638 C CA . ALA A 1 204 ? 13.011 1.953 12.628 1.00 96.62 204 ALA A CA 1
ATOM 1639 C C . ALA A 1 204 ? 12.135 0.980 13.426 1.00 96.62 204 ALA A C 1
ATOM 1641 O O . ALA A 1 204 ? 11.276 1.391 14.209 1.00 96.62 204 ALA A O 1
ATOM 1642 N N . GLU A 1 205 ? 12.390 -0.309 13.244 1.00 95.69 205 GLU A N 1
ATOM 1643 C CA . GLU A 1 205 ? 11.867 -1.364 14.098 1.00 95.69 205 GLU A CA 1
ATOM 1644 C C . GLU A 1 205 ? 12.968 -1.814 15.057 1.00 95.69 205 GLU A C 1
ATOM 1646 O O . GLU A 1 205 ? 14.072 -2.159 14.637 1.00 95.69 205 GLU A O 1
ATOM 1651 N N . VAL A 1 206 ? 12.668 -1.787 16.355 1.00 95.06 206 VAL A N 1
ATOM 1652 C CA . VAL A 1 206 ? 13.601 -2.185 17.412 1.00 95.06 206 VAL A CA 1
ATOM 1653 C C . VAL A 1 206 ? 12.898 -3.181 18.324 1.00 95.06 206 VAL A C 1
ATOM 1655 O O . VAL A 1 206 ? 11.881 -2.861 18.937 1.00 95.06 206 VAL A O 1
ATOM 1658 N N . ASP A 1 207 ? 13.428 -4.402 18.397 1.00 91.88 207 ASP A N 1
ATOM 1659 C CA . ASP A 1 207 ? 12.906 -5.499 19.228 1.00 91.88 207 ASP A CA 1
ATOM 1660 C C . ASP A 1 207 ? 11.402 -5.787 19.031 1.00 91.88 207 ASP A C 1
ATOM 1662 O O . ASP A 1 207 ? 10.678 -6.223 19.929 1.00 91.88 207 ASP A O 1
ATOM 1666 N N . GLY A 1 208 ? 10.916 -5.583 17.812 1.00 93.69 208 GLY A N 1
ATOM 1667 C CA . GLY A 1 208 ? 9.539 -5.785 17.393 1.00 93.69 208 GLY A CA 1
ATOM 1668 C C . GLY A 1 208 ? 8.621 -4.607 17.592 1.00 93.69 208 GLY A C 1
ATOM 1669 O O . GLY A 1 208 ? 7.421 -4.770 17.381 1.00 93.69 208 GLY A O 1
ATOM 1670 N N . VAL A 1 209 ? 9.139 -3.456 18.003 1.00 96.62 209 VAL A N 1
ATOM 1671 C CA . VAL A 1 209 ? 8.345 -2.256 18.246 1.00 96.62 209 VAL A CA 1
ATOM 1672 C C . VAL A 1 209 ? 8.747 -1.169 17.263 1.00 96.62 209 VAL A C 1
ATOM 1674 O O . VAL A 1 209 ? 9.926 -0.939 17.004 1.00 96.62 209 VAL A O 1
ATOM 1677 N N . VAL A 1 210 ? 7.738 -0.496 16.720 1.00 97.88 210 VAL A N 1
ATOM 1678 C CA . VAL A 1 210 ? 7.892 0.689 15.880 1.00 97.88 210 VAL A CA 1
ATOM 1679 C C . VAL A 1 210 ? 7.225 1.855 16.597 1.00 97.88 210 VAL A C 1
A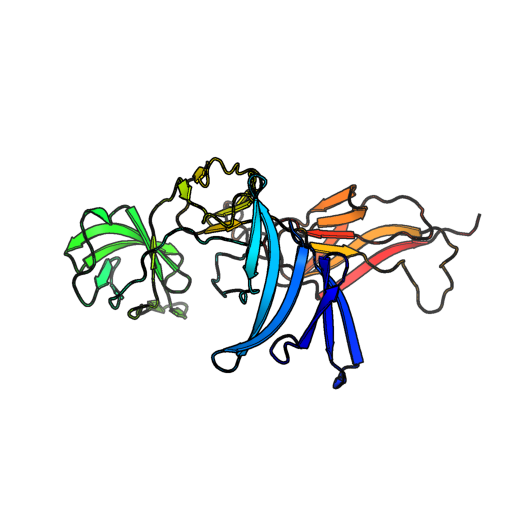TOM 1681 O O . VAL A 1 210 ? 6.019 1.811 16.855 1.00 97.88 210 VAL A O 1
ATOM 1684 N N . THR A 1 211 ? 8.000 2.890 16.914 1.00 97.44 211 THR A N 1
ATOM 1685 C CA . THR A 1 211 ? 7.500 4.122 17.539 1.00 97.44 211 THR A CA 1
ATOM 1686 C C . THR A 1 211 ? 7.172 5.150 16.461 1.00 97.44 211 THR A C 1
ATOM 1688 O O . THR A 1 211 ? 8.038 5.559 15.688 1.00 97.44 211 THR A O 1
ATOM 1691 N N . LEU A 1 212 ? 5.913 5.576 16.416 1.00 96.12 212 LEU A N 1
ATOM 1692 C CA . LEU A 1 212 ? 5.399 6.546 15.458 1.00 96.12 212 LEU A CA 1
ATOM 1693 C C . LEU A 1 212 ? 5.744 7.965 15.917 1.00 96.12 212 LEU A C 1
ATOM 1695 O O . LEU A 1 212 ? 5.463 8.345 17.054 1.00 96.12 212 LEU A O 1
ATOM 1699 N N . THR A 1 213 ? 6.332 8.769 15.030 1.00 92.81 213 THR A N 1
ATOM 1700 C CA . THR A 1 213 ? 6.679 10.170 15.328 1.00 92.81 213 THR A CA 1
ATOM 1701 C C . THR A 1 213 ? 5.431 11.046 15.384 1.00 92.81 213 THR A C 1
ATOM 1703 O O . THR A 1 213 ? 5.381 12.013 16.143 1.00 92.81 213 THR A O 1
ATOM 1706 N N . SER A 1 214 ? 4.408 10.673 14.612 1.00 88.88 214 SER A N 1
ATOM 1707 C CA . SER A 1 214 ? 3.083 11.283 14.616 1.00 88.88 214 SER A CA 1
ATOM 1708 C C . SER A 1 214 ? 2.042 10.247 15.051 1.00 88.88 214 SER A C 1
ATOM 1710 O O . SER A 1 214 ? 1.948 9.197 14.409 1.00 88.88 214 SER A O 1
ATOM 1712 N N . PRO A 1 215 ? 1.249 10.510 16.110 1.00 92.75 215 PRO A N 1
ATOM 1713 C CA . PRO A 1 215 ? 0.198 9.594 16.533 1.00 92.75 215 PRO A CA 1
ATOM 1714 C C . PRO A 1 215 ? -0.819 9.346 15.414 1.00 92.75 215 PRO A C 1
ATOM 1716 O O . PRO A 1 215 ? -1.248 10.275 14.722 1.00 92.75 215 PRO A O 1
ATOM 1719 N N . ALA A 1 216 ? -1.241 8.094 15.254 1.00 93.62 216 ALA A N 1
ATOM 1720 C CA . ALA A 1 216 ? -2.170 7.705 14.200 1.00 93.62 216 ALA A CA 1
ATOM 1721 C C . ALA A 1 216 ? -3.294 6.819 14.717 1.00 93.62 216 ALA A C 1
ATOM 1723 O O . ALA A 1 216 ? -3.093 6.000 15.605 1.00 93.62 216 ALA A O 1
ATOM 1724 N N . HIS A 1 217 ? -4.490 6.985 14.158 1.00 90.50 217 HIS A N 1
ATOM 1725 C CA . HIS A 1 217 ? -5.668 6.209 14.555 1.00 90.50 217 HIS A CA 1
ATOM 1726 C C . HIS A 1 217 ? -6.110 5.236 13.451 1.00 90.50 217 HIS A C 1
ATOM 1728 O O . HIS A 1 217 ? -6.834 4.276 13.722 1.00 90.50 217 HIS A O 1
ATOM 1734 N N . VAL A 1 218 ? -5.634 5.434 12.217 1.00 88.50 218 VAL A N 1
ATOM 1735 C CA . VAL A 1 218 ? -5.753 4.487 11.103 1.00 88.50 218 VAL A CA 1
ATOM 1736 C C . VAL A 1 218 ? -4.403 4.366 10.408 1.00 88.50 218 VAL A C 1
ATOM 1738 O O . VAL A 1 218 ? -3.761 5.375 10.121 1.00 88.50 218 VAL A O 1
ATOM 1741 N N . GLY A 1 219 ? -3.983 3.140 10.104 1.00 90.31 219 GLY A N 1
ATOM 1742 C CA . GLY A 1 219 ? -2.769 2.939 9.331 1.00 90.31 219 GLY A CA 1
ATOM 1743 C C . GLY A 1 219 ? -2.305 1.496 9.215 1.00 90.31 219 GLY A C 1
ATOM 1744 O O . GLY A 1 219 ? -2.875 0.587 9.824 1.00 90.31 219 GLY A O 1
ATOM 1745 N N . TRP A 1 220 ? -1.247 1.321 8.430 1.00 92.75 220 TRP A N 1
ATOM 1746 C CA . TRP A 1 220 ? -0.551 0.058 8.199 1.00 92.75 220 TRP A CA 1
ATOM 1747 C C . TRP A 1 220 ? 0.951 0.280 8.290 1.00 92.75 220 TRP A C 1
ATOM 1749 O O . TRP A 1 220 ? 1.452 1.285 7.792 1.00 92.75 220 TRP A O 1
ATOM 1759 N N . VAL A 1 221 ? 1.657 -0.680 8.878 1.00 95.50 221 VAL A N 1
ATOM 1760 C CA . VAL A 1 221 ? 3.121 -0.714 8.949 1.00 95.50 221 VAL A CA 1
ATOM 1761 C C . VAL A 1 221 ? 3.605 -1.985 8.270 1.00 95.50 221 VAL A C 1
ATOM 1763 O O . VAL A 1 221 ? 3.068 -3.058 8.527 1.00 95.50 221 VAL A O 1
ATOM 1766 N N . GLY A 1 222 ? 4.575 -1.875 7.372 1.00 95.62 222 GLY A N 1
ATOM 1767 C CA . GLY A 1 222 ? 4.966 -2.963 6.480 1.00 95.62 222 GLY A CA 1
ATOM 1768 C C . GLY A 1 222 ? 6.291 -2.715 5.778 1.00 95.62 222 GLY A C 1
ATOM 1769 O O . GLY A 1 222 ? 6.910 -1.661 5.925 1.00 95.62 222 GLY A O 1
ATOM 1770 N N . LEU A 1 223 ? 6.708 -3.696 4.990 1.00 95.31 223 LEU A N 1
ATOM 1771 C CA . LEU A 1 223 ? 7.852 -3.580 4.101 1.00 95.31 223 LEU A CA 1
ATOM 1772 C C . LEU A 1 223 ? 7.493 -2.667 2.915 1.00 95.31 223 LEU A C 1
ATOM 1774 O O . LEU A 1 223 ? 6.391 -2.792 2.358 1.00 95.31 223 LEU A O 1
ATOM 1778 N N . PRO A 1 224 ? 8.385 -1.741 2.522 1.00 95.00 224 PRO A N 1
ATOM 1779 C CA . PRO A 1 224 ? 8.193 -0.956 1.312 1.00 95.00 224 PRO A CA 1
ATOM 1780 C C . PRO A 1 224 ? 8.244 -1.845 0.069 1.00 95.00 224 PRO A C 1
ATOM 1782 O O . PRO A 1 224 ? 8.882 -2.896 0.050 1.00 95.00 224 PRO A O 1
ATOM 1785 N N . TYR A 1 225 ? 7.635 -1.370 -1.010 1.00 93.88 225 TYR A N 1
ATOM 1786 C CA . TYR A 1 225 ? 7.886 -1.885 -2.349 1.00 93.88 225 TYR A CA 1
ATOM 1787 C C . TYR A 1 225 ? 7.958 -0.728 -3.333 1.00 93.88 225 TYR A C 1
ATOM 1789 O O . TYR A 1 225 ? 7.395 0.338 -3.102 1.00 93.88 225 TYR A O 1
ATOM 1797 N N . THR A 1 226 ? 8.612 -0.982 -4.461 1.00 95.50 226 THR A N 1
ATOM 1798 C CA . THR A 1 226 ? 8.676 -0.038 -5.571 1.00 95.50 226 THR A CA 1
ATOM 1799 C C . THR A 1 226 ? 8.029 -0.670 -6.789 1.00 95.50 226 THR A C 1
ATOM 1801 O O . THR A 1 226 ? 8.443 -1.736 -7.246 1.00 95.50 226 THR A O 1
ATOM 1804 N N . CYS A 1 227 ? 7.023 0.003 -7.336 1.00 94.94 227 CYS A N 1
ATOM 1805 C CA . CYS A 1 227 ? 6.443 -0.333 -8.626 1.00 94.94 227 CYS A CA 1
ATOM 1806 C C . CYS A 1 227 ? 7.207 0.412 -9.718 1.00 94.94 227 CYS A C 1
ATOM 1808 O O . CYS A 1 227 ? 7.307 1.638 -9.678 1.00 94.94 227 CYS A O 1
ATOM 1810 N N . THR A 1 228 ? 7.720 -0.319 -10.705 1.00 96.38 228 THR A N 1
ATOM 1811 C CA . THR A 1 228 ? 8.425 0.261 -11.850 1.00 96.38 228 THR A CA 1
ATOM 1812 C C . THR A 1 228 ? 7.812 -0.216 -13.160 1.00 96.38 228 THR A C 1
ATOM 1814 O O . THR A 1 228 ? 7.458 -1.384 -13.324 1.00 96.38 228 THR A O 1
ATOM 1817 N N . ALA A 1 229 ? 7.686 0.706 -14.107 1.00 95.50 229 ALA A N 1
ATOM 1818 C CA . ALA A 1 229 ? 7.324 0.425 -15.484 1.00 95.50 229 ALA A CA 1
ATOM 1819 C C . ALA A 1 229 ? 8.250 1.221 -16.403 1.00 95.50 229 ALA A C 1
ATOM 1821 O O . ALA A 1 229 ? 8.496 2.404 -16.181 1.00 95.50 229 ALA A O 1
ATOM 1822 N N . VAL A 1 230 ? 8.764 0.567 -17.438 1.00 95.31 230 VAL A N 1
ATOM 1823 C CA . VAL A 1 230 ? 9.635 1.188 -18.438 1.00 95.31 230 VAL A CA 1
ATOM 1824 C C . VAL A 1 230 ? 8.966 1.010 -19.789 1.00 95.31 230 VAL A C 1
ATOM 1826 O O . VAL A 1 230 ? 8.502 -0.088 -20.110 1.00 95.31 230 VAL A O 1
ATOM 1829 N N . SER A 1 231 ? 8.854 2.091 -20.558 1.00 93.88 231 SER A N 1
ATOM 1830 C CA . SER A 1 231 ? 8.324 1.999 -21.914 1.00 93.88 231 SER A CA 1
ATOM 1831 C C . SER A 1 231 ? 9.259 1.173 -22.795 1.00 93.88 231 SER A C 1
ATOM 1833 O O . SER A 1 231 ? 10.462 1.087 -22.553 1.00 93.88 231 SER A O 1
ATOM 1835 N N . LEU A 1 232 ? 8.723 0.614 -23.876 1.00 90.88 232 LEU A N 1
ATOM 1836 C CA . LEU A 1 232 ? 9.588 0.167 -24.961 1.00 90.88 232 LEU A CA 1
ATOM 1837 C C . LEU A 1 232 ? 10.339 1.378 -25.548 1.00 90.88 232 LEU A C 1
ATOM 1839 O O . LEU A 1 232 ? 9.834 2.507 -25.441 1.00 90.88 232 LEU A O 1
ATOM 1843 N N . PRO A 1 233 ? 11.509 1.160 -26.173 1.00 85.81 233 PRO A N 1
ATOM 1844 C CA . PRO A 1 233 ? 12.154 2.186 -26.979 1.00 85.81 233 PRO A CA 1
ATOM 1845 C C . PRO A 1 233 ? 11.173 2.761 -28.003 1.00 85.81 233 PRO A C 1
ATOM 1847 O O . PRO A 1 233 ? 10.291 2.057 -28.507 1.00 85.81 233 PRO A O 1
ATOM 1850 N N . LEU A 1 234 ? 11.304 4.053 -28.297 1.00 85.94 234 LEU A N 1
ATOM 1851 C CA . LEU A 1 234 ? 10.371 4.741 -29.183 1.00 85.94 234 LEU A CA 1
ATOM 1852 C C . LEU A 1 234 ? 10.390 4.126 -30.590 1.00 85.94 234 LEU A C 1
ATOM 1854 O O . LEU A 1 234 ? 11.427 4.073 -31.251 1.00 85.94 234 LEU A O 1
ATOM 1858 N N . GLN A 1 235 ? 9.209 3.740 -31.065 1.00 82.06 235 GLN A N 1
ATOM 1859 C CA . GLN A 1 235 ? 8.973 3.278 -32.429 1.00 82.06 235 GLN A CA 1
ATOM 1860 C C . GLN A 1 235 ? 7.928 4.170 -33.100 1.00 82.06 235 GLN A C 1
ATOM 1862 O O . GLN A 1 235 ? 6.953 4.587 -32.471 1.00 82.06 235 GLN A O 1
ATOM 1867 N N . VAL A 1 236 ? 8.117 4.451 -34.390 1.00 81.25 236 VAL A N 1
ATOM 1868 C CA . VAL A 1 236 ? 7.185 5.248 -35.198 1.00 81.25 236 VAL A CA 1
ATOM 1869 C C . VAL A 1 236 ? 6.658 4.391 -36.338 1.00 81.25 236 VAL A C 1
ATOM 1871 O O . VAL A 1 236 ? 7.410 3.738 -37.055 1.00 81.25 236 VAL A O 1
ATOM 1874 N N . ASN A 1 237 ? 5.340 4.390 -36.523 1.00 80.12 237 ASN A N 1
ATOM 1875 C CA . ASN A 1 237 ? 4.730 3.648 -37.616 1.00 80.12 237 ASN A CA 1
ATOM 1876 C C . ASN A 1 237 ? 5.048 4.323 -38.961 1.00 80.12 237 ASN A C 1
ATOM 1878 O O . ASN A 1 237 ? 4.796 5.515 -39.131 1.00 80.12 237 ASN A O 1
ATOM 1882 N N . GLY A 1 238 ? 5.574 3.559 -39.919 1.00 82.25 238 GLY A N 1
ATOM 1883 C CA . GLY A 1 238 ? 5.895 4.047 -41.263 1.00 82.25 238 GLY A CA 1
ATOM 1884 C C . GLY A 1 238 ? 7.268 4.712 -41.416 1.00 82.25 238 GLY A C 1
ATOM 1885 O O . GLY A 1 238 ? 7.559 5.199 -42.507 1.00 82.25 238 GLY A O 1
ATOM 1886 N N . ALA A 1 239 ? 8.114 4.709 -40.379 1.00 82.69 239 ALA A N 1
ATOM 1887 C CA . ALA A 1 239 ? 9.503 5.163 -40.452 1.00 82.69 239 ALA A CA 1
ATOM 1888 C C . ALA A 1 239 ? 10.426 4.221 -39.665 1.00 82.69 239 ALA A C 1
ATOM 1890 O O . ALA A 1 239 ? 10.072 3.759 -38.582 1.00 82.69 239 ALA A O 1
ATOM 1891 N N . ILE A 1 240 ? 11.615 3.946 -40.201 1.00 83.25 240 ILE A N 1
ATOM 1892 C CA . ILE A 1 240 ? 12.667 3.223 -39.479 1.00 83.25 240 ILE A CA 1
ATOM 1893 C C . ILE A 1 240 ? 13.501 4.281 -38.770 1.00 83.25 240 ILE A C 1
ATOM 1895 O O . ILE A 1 240 ? 14.144 5.089 -39.427 1.00 83.25 240 ILE A O 1
ATOM 1899 N N . ILE A 1 241 ? 13.429 4.298 -37.442 1.00 84.88 241 ILE A N 1
ATOM 1900 C CA . ILE A 1 241 ? 14.135 5.277 -36.602 1.00 84.88 241 ILE A CA 1
ATOM 1901 C C . ILE A 1 241 ? 14.976 4.597 -35.523 1.00 84.88 241 ILE A C 1
ATOM 1903 O O . ILE A 1 241 ? 15.426 5.255 -34.596 1.00 84.88 241 ILE A O 1
ATOM 1907 N N . GLU A 1 242 ? 15.124 3.272 -35.573 1.00 83.19 242 GLU A N 1
ATOM 1908 C CA . GLU A 1 242 ? 15.776 2.493 -34.513 1.00 83.19 242 GLU A CA 1
ATOM 1909 C C . GLU A 1 242 ? 17.247 2.897 -34.347 1.00 83.19 242 GLU A C 1
ATOM 1911 O O . GLU A 1 242 ? 17.668 3.132 -33.221 1.00 83.19 242 GLU A O 1
ATOM 1916 N N . GLU A 1 243 ? 17.951 3.135 -35.457 1.00 84.75 243 GLU A N 1
ATOM 1917 C CA . GLU A 1 243 ? 19.353 3.586 -35.504 1.00 84.75 243 GLU A CA 1
ATOM 1918 C C . GLU A 1 243 ? 19.523 5.098 -35.256 1.00 84.75 243 GLU A C 1
ATOM 1920 O O . GLU A 1 243 ? 20.631 5.583 -35.055 1.00 84.75 243 GLU A O 1
ATOM 1925 N N . SER A 1 244 ? 18.434 5.872 -35.261 1.00 87.94 244 SER A N 1
ATOM 1926 C CA . SER A 1 244 ? 18.496 7.317 -35.036 1.00 87.94 244 SER A CA 1
ATOM 1927 C C . SER A 1 244 ? 18.598 7.637 -33.546 1.00 87.94 244 SER A C 1
ATOM 1929 O O . SER A 1 244 ? 17.893 7.046 -32.721 1.00 87.94 244 SER A O 1
ATOM 1931 N N . VAL A 1 245 ? 19.385 8.652 -33.193 1.00 91.31 245 VAL A N 1
ATOM 1932 C CA . VAL A 1 245 ? 19.361 9.219 -31.840 1.00 91.31 245 VAL A CA 1
ATOM 1933 C C . VAL A 1 245 ? 18.038 9.943 -31.591 1.00 91.31 245 VAL A C 1
ATOM 1935 O O . VAL A 1 245 ? 17.497 10.622 -32.467 1.00 91.31 245 VAL A O 1
ATOM 1938 N N . LYS A 1 246 ? 17.490 9.795 -30.386 1.00 91.81 246 LYS A N 1
ATOM 1939 C CA . LYS A 1 246 ? 16.195 10.357 -29.990 1.00 91.81 246 LYS A CA 1
ATOM 1940 C C . LYS A 1 246 ? 16.354 11.134 -28.693 1.00 91.81 246 LYS A C 1
ATOM 1942 O O . LYS A 1 246 ? 17.206 10.810 -27.871 1.00 91.81 246 LYS A O 1
ATOM 1947 N N . LYS A 1 247 ? 15.497 12.129 -28.488 1.00 93.25 247 LYS A N 1
ATOM 1948 C CA . LYS A 1 247 ? 15.456 12.922 -27.258 1.00 93.25 247 LYS A CA 1
ATOM 1949 C C . LYS A 1 247 ? 14.020 13.076 -26.772 1.00 93.25 247 LYS A C 1
ATOM 1951 O O . LYS A 1 247 ? 13.187 13.627 -27.487 1.00 93.25 247 LYS A O 1
ATOM 1956 N N . ILE A 1 248 ? 13.708 12.608 -25.563 1.00 94.12 248 ILE A N 1
ATOM 1957 C CA . ILE A 1 248 ? 12.363 12.731 -24.975 1.00 94.12 248 ILE A CA 1
ATOM 1958 C C . ILE A 1 248 ? 12.206 14.107 -24.318 1.00 94.12 248 ILE A C 1
ATOM 1960 O O . ILE A 1 248 ? 12.947 14.462 -23.408 1.00 94.12 248 ILE A O 1
ATOM 1964 N N . LEU A 1 249 ? 11.205 14.877 -24.741 1.00 93.50 249 LEU A N 1
ATOM 1965 C CA . LEU A 1 249 ? 10.912 16.203 -24.186 1.00 93.50 249 LEU A CA 1
ATOM 1966 C C . LEU A 1 249 ? 9.876 16.155 -23.054 1.00 93.50 249 LEU A C 1
ATOM 1968 O O . LEU A 1 249 ? 9.895 16.972 -22.133 1.00 93.50 249 LEU A O 1
ATOM 1972 N N . SER A 1 250 ? 8.898 15.253 -23.166 1.00 93.62 250 SER A N 1
ATOM 1973 C CA . SER A 1 250 ? 7.843 15.085 -22.160 1.00 93.62 250 SER A CA 1
ATOM 1974 C C . SER A 1 250 ? 7.076 13.776 -22.342 1.00 93.62 250 SER A C 1
ATOM 1976 O O . SER A 1 250 ? 6.971 13.259 -23.457 1.00 93.62 250 SER A O 1
ATOM 1978 N N . GLY A 1 251 ? 6.487 13.287 -21.253 1.00 92.44 251 GLY A N 1
ATOM 1979 C CA . GLY A 1 251 ? 5.498 12.210 -21.254 1.00 92.44 251 GLY A CA 1
ATOM 1980 C C . GLY A 1 251 ? 4.098 12.752 -20.967 1.00 92.44 251 GLY A C 1
ATOM 1981 O O . GLY A 1 251 ? 3.913 13.533 -20.038 1.00 92.44 251 GLY A O 1
ATOM 1982 N N . GLY A 1 252 ? 3.107 12.348 -21.758 1.00 93.94 252 GLY A N 1
ATOM 1983 C CA . GLY A 1 252 ? 1.688 12.557 -21.483 1.00 93.94 252 GLY A CA 1
ATOM 1984 C C . GLY A 1 252 ? 1.058 11.264 -20.977 1.00 93.94 252 GLY A C 1
ATOM 1985 O O . GLY A 1 252 ? 1.018 10.276 -21.710 1.00 93.94 252 GLY 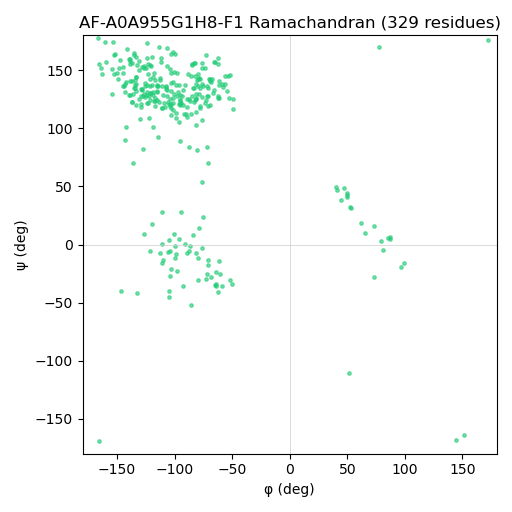A O 1
ATOM 1986 N N . LEU A 1 253 ? 0.559 11.255 -19.745 1.00 95.25 253 LEU A N 1
ATOM 1987 C CA . LEU A 1 253 ? -0.052 10.085 -19.122 1.00 95.25 253 LEU A CA 1
ATOM 1988 C C . LEU A 1 253 ? -1.529 10.349 -18.865 1.00 95.25 253 LEU A C 1
ATOM 1990 O O . LEU A 1 253 ? -1.894 11.373 -18.293 1.00 95.25 253 LEU A O 1
ATOM 1994 N N . ARG A 1 254 ? -2.394 9.408 -19.252 1.00 95.88 254 ARG A N 1
ATOM 1995 C CA . ARG A 1 254 ? -3.791 9.423 -18.813 1.00 95.88 254 ARG A CA 1
ATOM 1996 C C . ARG A 1 254 ? -3.922 8.590 -17.549 1.00 95.88 254 ARG A C 1
ATOM 1998 O O . ARG A 1 254 ? -3.789 7.365 -17.596 1.00 95.88 254 ARG A O 1
ATOM 2005 N N . LEU A 1 255 ? -4.215 9.261 -16.449 1.00 94.94 255 LEU A N 1
ATOM 2006 C CA . LEU A 1 255 ? -4.301 8.685 -15.119 1.00 94.94 255 LEU A CA 1
ATOM 2007 C C . LEU A 1 255 ? -5.752 8.523 -14.682 1.00 94.94 255 LEU A C 1
ATOM 2009 O O . LEU A 1 255 ? -6.634 9.297 -15.069 1.00 94.94 255 LEU A O 1
ATOM 2013 N N . TYR A 1 256 ? -5.974 7.523 -13.845 1.00 92.25 256 TYR A N 1
ATOM 2014 C CA . TYR A 1 256 ? -7.220 7.309 -13.128 1.00 92.25 256 TYR A CA 1
ATOM 2015 C C . TYR A 1 256 ? -6.885 7.002 -11.671 1.00 92.25 256 TYR A C 1
ATOM 2017 O O . TYR A 1 256 ? -6.003 6.191 -11.419 1.00 92.25 256 TYR A O 1
ATOM 2025 N N . ASP A 1 257 ? -7.542 7.643 -10.711 1.00 89.75 257 ASP A N 1
ATOM 2026 C CA . ASP A 1 257 ? -7.394 7.366 -9.276 1.00 89.75 257 ASP A CA 1
ATOM 2027 C C . ASP A 1 257 ? -5.933 7.115 -8.819 1.00 89.75 257 ASP A C 1
ATOM 2029 O O . ASP A 1 257 ? -5.638 6.125 -8.145 1.00 89.75 257 ASP A O 1
ATOM 2033 N N . THR A 1 258 ? -5.006 7.981 -9.251 1.00 90.94 258 THR A N 1
ATOM 2034 C CA . THR A 1 258 ? -3.548 7.788 -9.128 1.00 90.94 258 THR A CA 1
ATOM 2035 C C . THR A 1 258 ? -2.910 8.794 -8.165 1.00 90.94 258 THR A C 1
ATOM 2037 O O . THR A 1 258 ? -3.310 9.956 -8.146 1.00 90.94 258 THR A O 1
ATOM 2040 N N . ARG A 1 259 ? -1.900 8.378 -7.386 1.00 90.69 25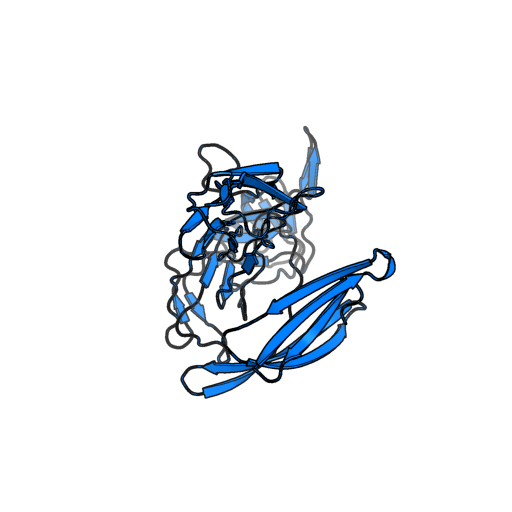9 ARG A N 1
ATOM 2041 C CA . ARG A 1 259 ? -1.077 9.260 -6.528 1.00 90.69 259 ARG A CA 1
ATOM 2042 C C . ARG A 1 259 ? 0.371 8.768 -6.477 1.00 90.69 259 ARG A C 1
ATOM 2044 O O . ARG A 1 259 ? 0.595 7.579 -6.611 1.00 90.69 259 ARG A O 1
ATOM 2051 N N . GLY A 1 260 ? 1.347 9.650 -6.257 1.00 91.00 260 GLY A N 1
ATOM 2052 C CA . GLY A 1 260 ? 2.735 9.245 -5.974 1.00 91.00 260 GLY A CA 1
ATOM 2053 C C . GLY A 1 260 ? 3.513 8.695 -7.176 1.00 91.00 260 GLY A C 1
ATOM 2054 O O . GLY A 1 260 ? 4.541 8.047 -6.992 1.00 91.00 260 GLY A O 1
ATOM 2055 N N . LEU A 1 261 ? 3.025 8.920 -8.402 1.00 94.88 261 LEU A N 1
ATOM 2056 C CA . LEU A 1 261 ? 3.728 8.535 -9.623 1.00 94.88 261 LEU A CA 1
ATOM 2057 C C . LEU A 1 261 ? 4.848 9.530 -9.929 1.00 94.88 261 LEU A C 1
ATOM 2059 O O . LEU A 1 261 ? 4.635 10.742 -9.917 1.00 94.88 261 LEU A O 1
ATOM 2063 N N . GLN A 1 262 ? 6.012 9.007 -10.278 1.00 95.69 262 GLN A N 1
ATOM 2064 C CA . GLN A 1 262 ? 7.147 9.761 -10.784 1.00 95.69 262 GLN A CA 1
ATOM 2065 C C . GLN A 1 262 ? 7.475 9.284 -12.195 1.00 95.69 262 GLN A C 1
ATOM 2067 O O . GLN A 1 262 ? 7.329 8.100 -12.507 1.00 95.69 262 GLN A O 1
ATOM 2072 N N . VAL A 1 263 ? 7.895 10.207 -13.056 1.00 96.50 263 VAL A N 1
ATOM 2073 C CA . VAL A 1 263 ? 8.166 9.944 -14.470 1.00 96.50 263 VAL A CA 1
ATOM 2074 C C . VAL A 1 263 ? 9.484 10.588 -14.874 1.00 96.50 263 VAL A C 1
ATOM 2076 O O . VAL A 1 263 ? 9.750 11.729 -14.514 1.00 96.50 263 VAL A O 1
ATOM 2079 N N . GLY A 1 264 ? 10.303 9.879 -15.640 1.00 95.62 264 GLY A N 1
ATOM 2080 C CA . GLY A 1 264 ? 11.624 10.355 -16.033 1.00 95.62 264 GLY A CA 1
ATOM 2081 C C . GLY A 1 264 ? 12.241 9.551 -17.164 1.00 95.62 264 GLY A C 1
ATOM 2082 O O . GLY A 1 264 ? 11.566 8.732 -17.789 1.00 95.62 264 GLY A O 1
ATOM 2083 N N . THR A 1 265 ? 13.522 9.778 -17.437 1.00 94.81 265 THR A N 1
ATOM 2084 C CA . THR A 1 265 ? 14.268 9.053 -18.486 1.00 94.81 265 THR A CA 1
ATOM 2085 C C . THR A 1 265 ? 15.335 8.111 -17.943 1.00 94.81 265 THR A C 1
ATOM 2087 O O . THR A 1 265 ? 16.014 7.442 -18.715 1.00 94.81 265 THR A O 1
ATOM 2090 N N . SER A 1 266 ? 15.472 8.024 -16.621 1.00 94.38 266 SER A N 1
ATOM 2091 C CA . SER A 1 266 ? 16.247 6.995 -15.928 1.00 94.38 266 SER A CA 1
ATOM 2092 C C . SER A 1 266 ? 15.687 6.796 -14.515 1.00 94.38 266 SER A C 1
ATOM 2094 O O . SER A 1 266 ? 14.801 7.531 -14.084 1.00 94.38 266 SER A O 1
ATOM 2096 N N . PHE A 1 267 ? 16.199 5.811 -13.774 1.00 94.94 267 PHE A N 1
ATOM 2097 C CA . PHE A 1 267 ? 15.846 5.639 -12.358 1.00 94.94 267 PHE A CA 1
ATOM 2098 C C . PHE A 1 267 ? 16.432 6.728 -11.443 1.00 94.94 267 PHE A C 1
ATOM 2100 O O . PHE A 1 267 ? 15.942 6.894 -10.330 1.00 94.94 267 PHE A O 1
ATOM 2107 N N . ASP A 1 268 ? 17.440 7.467 -11.914 1.00 94.69 268 ASP A N 1
ATOM 2108 C CA . ASP A 1 268 ? 18.128 8.514 -11.149 1.00 94.69 268 ASP A CA 1
ATOM 2109 C C . ASP A 1 268 ? 17.636 9.934 -11.501 1.00 94.69 268 ASP A C 1
ATOM 2111 O O . ASP A 1 268 ? 17.960 10.889 -10.798 1.00 94.69 268 ASP A O 1
ATOM 2115 N N . ASP A 1 269 ? 16.854 10.084 -12.576 1.00 94.19 269 ASP A N 1
ATOM 2116 C CA . ASP A 1 269 ? 16.284 11.356 -13.041 1.00 94.19 269 ASP A CA 1
ATOM 2117 C C . ASP A 1 269 ? 14.769 11.212 -13.222 1.00 94.19 269 ASP A C 1
ATOM 2119 O O . ASP A 1 269 ? 14.275 10.932 -14.317 1.00 94.19 269 ASP A O 1
ATOM 2123 N N . LEU A 1 270 ? 14.044 11.344 -12.108 1.00 95.56 270 LEU A N 1
ATOM 2124 C CA . LEU A 1 270 ? 12.596 11.174 -12.004 1.00 95.56 270 LEU A CA 1
ATOM 2125 C C . LEU A 1 270 ? 11.931 12.464 -11.510 1.00 95.56 270 LEU A C 1
ATOM 2127 O O . LEU A 1 270 ? 12.373 13.081 -10.542 1.00 95.56 270 LEU A O 1
ATOM 2131 N N . TYR A 1 271 ? 10.810 12.820 -12.132 1.00 94.81 271 TYR A N 1
ATOM 2132 C CA . TYR A 1 271 ? 10.018 14.004 -11.817 1.00 94.81 271 TYR A CA 1
ATOM 2133 C C . TYR A 1 271 ? 8.657 13.570 -11.259 1.00 94.81 271 TYR A C 1
ATOM 2135 O O . TYR A 1 271 ? 7.939 12.816 -11.926 1.00 94.81 271 TYR A O 1
ATOM 2143 N N . PRO A 1 272 ? 8.276 13.996 -10.043 1.00 93.31 272 PRO A N 1
ATOM 2144 C CA . PRO A 1 272 ? 6.977 13.655 -9.481 1.00 93.31 272 PRO A CA 1
ATOM 2145 C C . PRO A 1 272 ? 5.850 14.335 -10.259 1.00 93.31 272 PRO A C 1
ATOM 2147 O O . PRO A 1 272 ? 5.968 15.490 -10.668 1.00 93.31 272 PRO A O 1
ATOM 2150 N N . ILE A 1 273 ? 4.737 13.624 -10.428 1.00 91.25 273 ILE A N 1
ATOM 2151 C CA . ILE A 1 273 ? 3.475 14.245 -10.830 1.00 91.25 273 ILE A CA 1
ATOM 2152 C C . ILE A 1 273 ? 2.952 15.054 -9.645 1.00 91.25 273 ILE A C 1
ATOM 2154 O O . ILE A 1 273 ? 2.971 14.570 -8.511 1.00 91.25 273 ILE A O 1
ATOM 2158 N N . GLU A 1 274 ? 2.504 16.282 -9.907 1.00 85.69 274 GLU A N 1
ATOM 2159 C CA . GLU A 1 274 ? 1.985 17.166 -8.864 1.00 85.69 274 GLU A CA 1
ATOM 2160 C C . GLU A 1 274 ? 0.810 16.517 -8.120 1.00 85.69 274 GLU A C 1
ATOM 2162 O O . GLU A 1 274 ? -0.091 15.911 -8.710 1.00 85.69 274 GLU A O 1
ATOM 2167 N N . GLU A 1 275 ? 0.834 16.629 -6.793 1.00 83.19 275 GLU A N 1
ATOM 2168 C CA . GLU A 1 275 ? -0.229 16.109 -5.943 1.00 83.19 275 GLU A CA 1
ATOM 2169 C C . GLU A 1 275 ? -1.460 17.017 -6.011 1.00 83.19 275 GLU A C 1
ATOM 2171 O O . GLU A 1 275 ? -1.363 18.242 -5.927 1.00 83.19 275 GLU A O 1
ATOM 2176 N N . ALA A 1 276 ? -2.637 16.402 -6.117 1.00 80.06 276 ALA A N 1
ATOM 2177 C CA . ALA A 1 276 ? -3.906 17.105 -6.039 1.00 80.06 276 ALA A CA 1
ATOM 2178 C C . ALA A 1 276 ? -4.389 17.200 -4.583 1.00 80.06 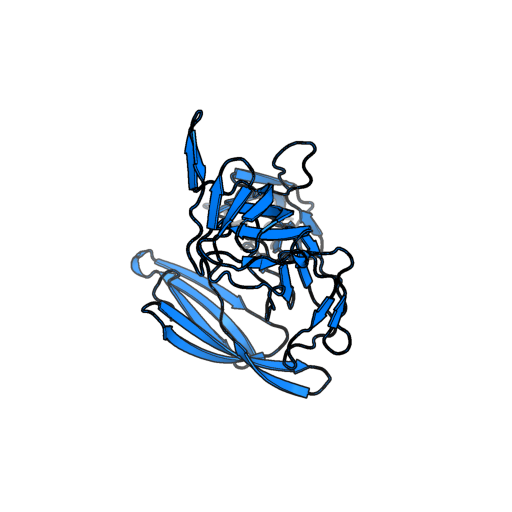276 ALA A C 1
ATOM 2180 O O . ALA A 1 276 ? -4.224 16.270 -3.791 1.00 80.06 276 ALA A O 1
ATOM 2181 N N . TYR A 1 277 ? -5.063 18.304 -4.258 1.00 79.38 277 TYR A N 1
ATOM 2182 C CA . TYR A 1 277 ? -5.632 18.574 -2.937 1.00 79.38 277 TYR A CA 1
ATOM 2183 C C . TYR A 1 277 ? -7.124 18.873 -3.047 1.00 79.38 277 TYR A C 1
ATOM 2185 O O . TYR A 1 277 ? -7.595 19.377 -4.069 1.00 79.38 277 TYR A O 1
ATOM 2193 N N . HIS A 1 278 ? -7.876 18.572 -1.988 1.00 71.62 278 HIS A N 1
ATOM 2194 C CA . HIS A 1 278 ? -9.325 18.790 -1.982 1.00 71.62 278 HIS A CA 1
ATOM 2195 C C . HIS A 1 278 ? -9.693 20.287 -2.086 1.00 71.62 278 HIS A C 1
ATOM 2197 O O . HIS A 1 278 ? -10.690 20.634 -2.718 1.00 71.62 278 HIS A O 1
ATOM 2203 N N . GLU A 1 279 ? -8.880 21.160 -1.478 1.00 73.12 279 GLU A N 1
ATOM 2204 C CA . GLU A 1 279 ? -8.965 22.628 -1.498 1.00 73.12 279 GLU A CA 1
ATOM 2205 C C . GLU A 1 279 ? -7.553 23.222 -1.309 1.00 73.12 279 GLU A C 1
ATOM 2207 O O . GLU A 1 279 ? -6.654 22.521 -0.851 1.00 73.12 279 GLU A O 1
ATOM 2212 N N . VAL A 1 280 ? -7.349 24.510 -1.621 1.00 69.81 280 VAL A N 1
ATOM 2213 C CA . VAL A 1 280 ? -6.017 25.166 -1.612 1.00 69.81 280 VAL A CA 1
ATOM 2214 C C . VAL A 1 280 ? -5.322 25.120 -0.242 1.00 69.81 280 VAL A C 1
ATOM 2216 O O . VAL A 1 280 ? -4.110 24.967 -0.179 1.00 69.81 280 VAL A O 1
ATOM 2219 N N . GLU A 1 281 ? -6.082 25.229 0.848 1.00 72.06 281 GLU A N 1
ATOM 2220 C CA . GLU A 1 281 ? -5.563 25.206 2.229 1.00 72.06 281 GLU A CA 1
ATOM 2221 C C . GLU A 1 281 ? -5.661 23.810 2.872 1.00 72.06 281 GLU A C 1
ATOM 2223 O O . GLU A 1 281 ? -5.401 23.641 4.064 1.00 72.06 281 GLU A O 1
ATOM 2228 N N . SER A 1 282 ? -6.094 22.802 2.109 1.00 69.38 282 SER A N 1
ATOM 2229 C CA . SER A 1 282 ? -6.216 21.442 2.618 1.00 69.38 282 SER A CA 1
ATOM 2230 C C . SER A 1 282 ? -4.855 20.762 2.639 1.00 69.38 282 SER A C 1
ATOM 2232 O O . SER A 1 282 ? -4.114 20.795 1.663 1.00 69.38 282 SER A O 1
ATOM 2234 N N . THR A 1 283 ? -4.554 20.062 3.729 1.00 70.50 283 THR A N 1
ATOM 2235 C CA . THR A 1 283 ? -3.426 19.123 3.787 1.00 70.50 283 THR A CA 1
ATOM 2236 C C . THR A 1 283 ? -3.813 17.731 3.284 1.00 70.50 283 THR A C 1
ATOM 2238 O O . THR A 1 283 ? -2.989 16.825 3.297 1.00 70.50 283 THR A O 1
ATOM 2241 N N . GLU A 1 284 ? -5.073 17.523 2.889 1.00 73.88 284 GLU A N 1
ATOM 2242 C CA . GLU A 1 284 ? -5.572 16.234 2.418 1.00 73.88 284 GLU A CA 1
ATOM 2243 C C . GLU A 1 284 ? -5.297 16.049 0.926 1.00 73.88 284 GLU A C 1
ATOM 2245 O O . GLU A 1 284 ? -5.901 16.708 0.069 1.00 73.88 284 GLU A O 1
ATOM 2250 N N . LYS A 1 285 ? -4.414 15.093 0.639 1.00 79.00 285 LYS A N 1
ATOM 2251 C CA . LYS A 1 285 ? -4.066 14.666 -0.714 1.00 79.00 285 LYS A CA 1
ATOM 2252 C C . LYS A 1 285 ? -5.162 13.788 -1.298 1.00 79.00 285 LYS A C 1
ATOM 2254 O O . LYS A 1 285 ? -5.528 12.763 -0.717 1.00 79.00 285 LYS A O 1
ATOM 2259 N N . VAL A 1 286 ? -5.633 14.148 -2.485 1.00 83.00 286 VAL A N 1
ATOM 2260 C CA . VAL A 1 286 ? -6.628 13.382 -3.241 1.00 83.00 286 VAL A CA 1
ATOM 2261 C C . VAL A 1 286 ? -5.981 12.671 -4.425 1.00 83.00 286 VAL A C 1
ATOM 2263 O O . VAL A 1 286 ? -4.817 12.886 -4.757 1.00 83.00 286 VAL A O 1
ATOM 2266 N N . LEU A 1 287 ? -6.736 11.771 -5.046 1.00 87.94 287 LEU A N 1
ATOM 2267 C CA . LEU A 1 287 ? -6.287 11.078 -6.243 1.00 87.94 287 LEU A CA 1
ATOM 2268 C C . LEU A 1 287 ? -6.424 11.949 -7.485 1.00 87.94 287 LEU A C 1
ATOM 2270 O O . LEU A 1 287 ? -7.432 12.633 -7.667 1.00 87.94 287 LEU A O 1
ATOM 2274 N N . THR A 1 288 ? -5.458 11.821 -8.386 1.00 89.12 288 THR A N 1
ATOM 2275 C CA . THR A 1 288 ? -5.464 12.498 -9.679 1.00 89.12 288 THR A CA 1
ATOM 2276 C C . THR A 1 288 ? -6.075 11.591 -10.747 1.00 89.12 288 THR A C 1
ATOM 2278 O O . THR A 1 288 ? -5.659 10.444 -10.940 1.00 89.12 288 THR A O 1
ATOM 2281 N N . SER A 1 289 ? -7.065 12.129 -11.463 1.00 91.81 289 SER A N 1
ATOM 2282 C CA . SER A 1 289 ? -7.672 11.533 -12.656 1.00 91.81 289 SER A CA 1
ATOM 2283 C C . SER A 1 289 ? -7.685 12.571 -13.771 1.00 91.81 289 SER A C 1
ATOM 2285 O O . SER A 1 289 ? -8.188 13.676 -13.578 1.00 91.81 289 SER A O 1
ATOM 2287 N N . GLY A 1 290 ? -7.168 12.230 -14.949 1.00 91.50 290 GLY A N 1
ATOM 2288 C CA . GLY A 1 290 ? -7.013 13.203 -16.029 1.00 91.50 290 GLY A CA 1
ATOM 2289 C C . GLY A 1 290 ? -5.861 12.879 -16.967 1.00 91.50 290 GLY A C 1
ATOM 2290 O O . GLY A 1 290 ? -5.384 11.748 -17.013 1.00 91.50 290 GLY A O 1
ATOM 2291 N N . ILE A 1 291 ? -5.448 13.871 -17.754 1.00 92.12 291 ILE A N 1
ATOM 2292 C CA . ILE A 1 291 ? -4.209 13.801 -18.530 1.00 92.12 291 ILE A CA 1
ATOM 2293 C C . ILE A 1 291 ? -3.191 14.681 -17.824 1.00 92.12 291 ILE A C 1
ATOM 2295 O O . ILE A 1 291 ? -3.406 15.885 -17.7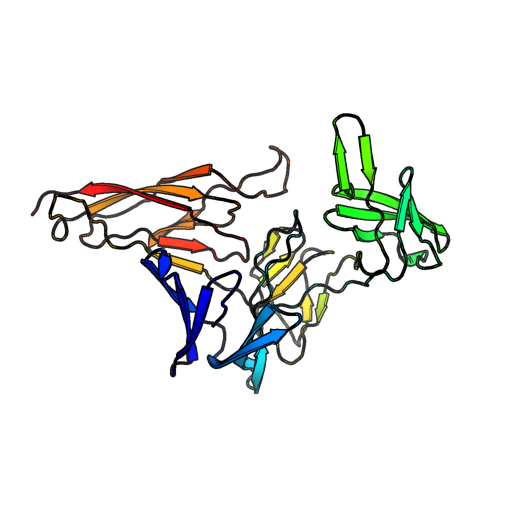29 1.00 92.12 291 ILE A O 1
ATOM 2299 N N . GLU A 1 292 ? -2.081 14.080 -17.421 1.00 94.00 292 GLU A N 1
ATOM 2300 C CA . GLU A 1 292 ? -0.937 14.781 -16.856 1.00 94.00 292 GLU A CA 1
ATOM 2301 C C . GLU A 1 292 ? 0.204 14.801 -17.860 1.00 94.00 292 GLU A C 1
ATOM 2303 O O . GLU A 1 292 ? 0.508 13.793 -18.508 1.00 94.00 292 GLU A O 1
ATOM 2308 N N . LYS A 1 293 ? 0.834 15.965 -18.005 1.00 93.25 293 LYS A N 1
ATOM 2309 C CA . LYS A 1 293 ? 2.015 16.130 -18.847 1.00 93.25 293 LYS A CA 1
ATOM 2310 C C . LYS A 1 293 ? 3.216 16.392 -17.957 1.00 93.25 293 LYS A C 1
ATOM 2312 O O . LYS A 1 293 ? 3.290 17.429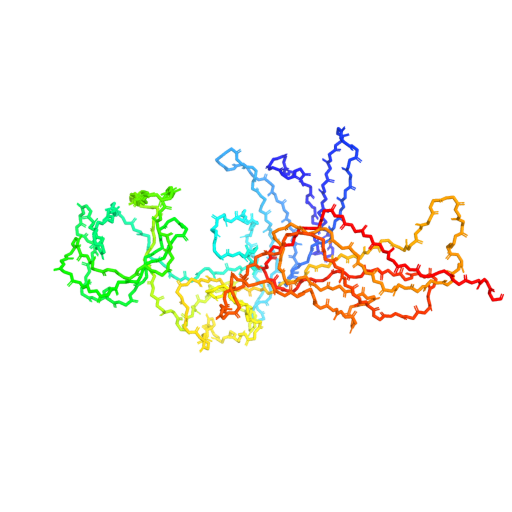 -17.308 1.00 93.25 293 LYS A O 1
ATOM 2317 N N . VAL A 1 294 ? 4.180 15.485 -18.002 1.00 92.38 294 VAL A N 1
ATOM 2318 C CA . VAL A 1 294 ? 5.429 15.601 -17.254 1.00 92.38 294 VAL A CA 1
ATOM 2319 C C . VAL A 1 294 ? 6.534 16.005 -18.212 1.00 92.38 294 VAL A C 1
ATOM 2321 O O . VAL A 1 294 ? 6.822 15.305 -19.186 1.00 92.38 294 VAL A O 1
ATOM 2324 N N . HIS A 1 295 ? 7.133 17.160 -17.952 1.00 92.88 295 HIS A N 1
ATOM 2325 C CA . HIS A 1 295 ? 8.348 17.586 -18.630 1.00 92.88 295 HIS A CA 1
ATOM 2326 C C . HIS A 1 295 ? 9.538 16.862 -18.009 1.00 92.88 295 HIS A C 1
ATOM 2328 O O . HIS A 1 295 ? 9.679 16.856 -16.791 1.00 92.88 295 HIS A O 1
ATOM 2334 N N . VAL A 1 296 ? 10.368 16.252 -18.851 1.00 92.88 296 VAL A N 1
ATOM 2335 C CA . VAL A 1 296 ? 11.541 15.488 -18.417 1.00 92.88 296 VAL A CA 1
ATOM 2336 C C . VAL A 1 296 ? 12.782 16.064 -19.080 1.00 92.88 296 VAL A C 1
ATOM 2338 O O . VAL A 1 296 ? 12.718 16.553 -20.212 1.00 92.88 296 VAL A O 1
ATOM 2341 N N . SER A 1 297 ? 13.906 16.024 -18.373 1.00 90.94 297 SER A N 1
ATOM 2342 C CA . SER A 1 297 ? 15.206 16.244 -18.996 1.00 90.94 297 SER A CA 1
ATOM 2343 C C . SER A 1 297 ? 15.643 14.962 -19.696 1.00 90.94 297 SER A C 1
ATOM 2345 O O . SER A 1 297 ? 15.309 13.873 -19.250 1.00 90.94 297 SER A O 1
ATOM 2347 N N . SER A 1 298 ? 16.356 15.079 -20.814 1.00 90.75 298 SER A N 1
ATOM 2348 C CA . SER A 1 298 ? 16.953 13.920 -21.473 1.00 90.75 298 SER A CA 1
ATOM 2349 C C . SER A 1 298 ? 18.102 14.299 -22.398 1.00 90.75 298 SER A C 1
ATOM 2351 O O . SER A 1 298 ? 18.183 15.429 -22.902 1.00 90.75 298 SER A O 1
ATOM 2353 N N . GLU A 1 299 ? 18.966 13.321 -22.649 1.00 90.19 299 GLU A N 1
ATOM 2354 C CA . GLU A 1 299 ? 20.046 13.393 -23.628 1.00 90.19 299 GLU A CA 1
ATOM 2355 C C . GLU A 1 299 ? 19.695 12.607 -24.895 1.00 90.19 299 GLU A C 1
ATOM 2357 O O . GLU A 1 299 ? 18.750 11.817 -24.916 1.00 90.19 299 GLU A O 1
ATOM 2362 N N . TRP A 1 300 ? 20.443 12.865 -25.967 1.00 92.69 300 TRP A N 1
ATOM 2363 C CA . TRP A 1 300 ? 20.308 12.134 -27.224 1.00 92.69 300 TRP A CA 1
ATOM 2364 C C . TRP A 1 300 ? 20.797 10.693 -27.061 1.00 92.69 300 TRP A C 1
ATOM 2366 O O . TRP A 1 300 ? 21.968 10.476 -26.755 1.00 92.69 300 TRP A O 1
ATOM 2376 N N . ASP A 1 301 ? 19.912 9.724 -27.290 1.00 91.00 301 ASP A N 1
ATOM 2377 C CA . ASP A 1 301 ? 20.204 8.291 -27.158 1.00 91.00 301 ASP A CA 1
ATOM 2378 C C . ASP A 1 301 ? 19.355 7.484 -28.159 1.00 91.00 301 ASP A C 1
ATOM 2380 O O . ASP A 1 301 ? 18.201 7.816 -28.444 1.00 91.00 301 ASP A O 1
ATOM 2384 N N . GLU A 1 302 ? 19.930 6.431 -28.736 1.00 88.25 302 GLU A N 1
ATOM 2385 C CA . GLU A 1 302 ? 19.267 5.538 -29.699 1.00 88.25 302 GLU A CA 1
ATOM 2386 C C . GLU A 1 302 ? 18.152 4.697 -29.049 1.00 88.25 302 GLU A C 1
ATOM 2388 O O . GLU A 1 302 ? 17.161 4.344 -29.692 1.00 88.25 302 GLU A O 1
ATOM 2393 N N . SER A 1 303 ? 18.283 4.413 -27.755 1.00 88.19 303 SER A N 1
ATOM 2394 C CA . SER A 1 303 ? 17.487 3.449 -26.990 1.00 88.19 303 SER A CA 1
ATOM 2395 C C . SER A 1 303 ? 16.706 4.069 -25.827 1.00 88.19 303 SER A C 1
ATOM 2397 O O . SER A 1 303 ? 16.235 3.354 -24.940 1.00 88.19 303 SER A O 1
ATOM 2399 N N . ILE A 1 304 ? 16.530 5.395 -25.840 1.00 91.06 304 ILE A N 1
ATOM 2400 C CA . ILE A 1 304 ? 15.846 6.116 -24.766 1.00 91.06 304 ILE A CA 1
ATOM 2401 C C . ILE A 1 304 ? 14.425 5.592 -24.512 1.00 91.06 304 ILE A C 1
ATOM 2403 O O . ILE A 1 304 ? 13.643 5.334 -25.435 1.00 91.06 304 ILE A O 1
ATOM 2407 N N . ALA A 1 305 ? 14.078 5.485 -23.231 1.00 93.00 305 ALA A N 1
ATOM 2408 C CA . ALA A 1 305 ? 12.776 5.049 -22.754 1.00 93.00 305 ALA A CA 1
ATOM 2409 C C . ALA A 1 305 ? 12.260 5.979 -21.653 1.00 93.00 305 ALA A C 1
ATOM 2411 O O . ALA A 1 305 ? 13.017 6.720 -21.024 1.00 93.00 305 ALA A O 1
ATOM 2412 N N . LEU A 1 306 ? 10.951 5.925 -21.415 1.00 94.88 306 LEU A N 1
ATOM 2413 C CA . LEU A 1 306 ? 10.321 6.617 -20.302 1.00 94.88 306 LEU A CA 1
ATOM 2414 C C . LEU A 1 306 ? 10.172 5.658 -19.118 1.00 94.88 306 LEU A C 1
ATOM 2416 O O . LEU A 1 306 ? 9.629 4.559 -19.255 1.00 94.88 306 LEU A O 1
ATOM 2420 N N . TYR A 1 307 ? 10.632 6.100 -17.956 1.00 96.12 307 TYR A N 1
ATOM 2421 C CA . TYR A 1 307 ? 10.603 5.378 -16.693 1.00 96.12 307 TYR A CA 1
ATOM 2422 C C . TYR A 1 307 ? 9.476 5.940 -15.838 1.00 96.12 307 TYR A C 1
ATOM 2424 O O . TYR A 1 307 ? 9.338 7.152 -15.698 1.00 96.12 307 TYR A O 1
ATOM 2432 N N . MET A 1 308 ? 8.658 5.056 -15.282 1.00 97.00 308 MET A N 1
ATOM 2433 C CA . MET A 1 308 ? 7.541 5.373 -14.401 1.00 97.00 308 MET A CA 1
ATOM 2434 C C . MET A 1 308 ? 7.739 4.603 -13.102 1.00 97.00 308 MET A C 1
ATOM 2436 O O . MET A 1 308 ? 7.852 3.375 -13.118 1.00 97.00 308 MET A O 1
ATOM 2440 N N . VAL A 1 309 ? 7.812 5.319 -11.986 1.00 97.38 309 VAL A N 1
ATOM 2441 C CA . VAL A 1 309 ? 8.181 4.759 -10.683 1.00 97.38 309 VAL A CA 1
ATOM 2442 C C . VAL A 1 309 ? 7.206 5.243 -9.620 1.00 97.38 309 VAL A C 1
ATOM 2444 O O . VAL A 1 309 ? 6.812 6.405 -9.610 1.00 97.38 309 VAL A O 1
ATOM 2447 N N . CYS A 1 310 ? 6.806 4.348 -8.724 1.00 95.31 310 CYS A N 1
ATOM 2448 C CA . CYS A 1 310 ? 6.063 4.690 -7.519 1.00 95.31 310 CYS A CA 1
ATOM 2449 C C . CYS A 1 310 ? 6.637 3.900 -6.341 1.00 95.31 310 CYS A C 1
ATOM 2451 O O . CYS A 1 310 ? 6.712 2.670 -6.397 1.00 95.31 310 CYS A O 1
ATOM 2453 N N . THR A 1 311 ? 7.071 4.612 -5.305 1.00 95.19 311 THR A N 1
ATOM 2454 C CA . THR A 1 311 ? 7.614 4.054 -4.053 1.00 95.19 311 THR A CA 1
ATOM 2455 C C . THR A 1 311 ? 6.577 4.006 -2.938 1.00 95.19 311 THR A C 1
ATOM 2457 O O . THR A 1 311 ? 6.697 3.231 -1.991 1.00 95.19 311 THR A O 1
ATOM 2460 N N . ASP A 1 312 ? 5.556 4.849 -3.044 1.00 93.75 312 ASP A N 1
ATOM 2461 C CA . ASP A 1 312 ? 4.512 4.969 -2.045 1.00 93.75 312 ASP A CA 1
ATOM 2462 C C . ASP A 1 312 ? 3.488 3.835 -2.217 1.00 93.75 312 ASP A C 1
ATOM 2464 O O . ASP A 1 312 ? 3.118 3.493 -3.343 1.00 93.75 312 ASP A O 1
ATOM 2468 N N . PRO A 1 313 ? 2.938 3.278 -1.122 1.00 90.81 313 PRO A N 1
ATOM 2469 C CA . PRO A 1 313 ? 1.912 2.239 -1.168 1.00 90.81 313 PRO A CA 1
ATOM 2470 C C . PRO A 1 313 ? 0.529 2.808 -1.525 1.00 90.81 313 PRO A C 1
ATOM 2472 O O . PRO A 1 313 ? -0.448 2.613 -0.799 1.00 90.81 313 PRO A O 1
ATOM 2475 N N . VAL A 1 314 ? 0.426 3.534 -2.632 1.00 89.81 314 VAL A N 1
ATOM 2476 C CA . VAL A 1 314 ? -0.767 4.245 -3.112 1.00 89.81 314 VAL A CA 1
ATOM 2477 C C . VAL A 1 314 ? -1.125 3.754 -4.520 1.00 89.81 314 VAL A C 1
ATOM 2479 O O . VAL A 1 314 ? -0.287 3.180 -5.212 1.00 89.81 314 VAL A O 1
ATOM 2482 N N . PRO A 1 315 ? -2.390 3.855 -4.954 1.00 89.12 315 PRO A N 1
ATOM 2483 C CA . PRO A 1 315 ? -2.791 3.333 -6.252 1.00 89.12 315 PRO A CA 1
ATOM 2484 C C . PRO A 1 315 ? -2.199 4.128 -7.402 1.00 89.12 315 PRO A C 1
ATOM 2486 O O . PRO A 1 315 ? -2.151 5.357 -7.385 1.00 89.12 315 PRO A O 1
ATOM 2489 N N . ILE A 1 316 ? -1.850 3.372 -8.436 1.00 90.88 316 ILE A N 1
ATOM 2490 C CA . ILE A 1 316 ? -1.454 3.849 -9.750 1.00 90.88 316 ILE A CA 1
ATOM 2491 C C . ILE A 1 316 ? -2.334 3.145 -10.775 1.00 90.88 316 ILE A C 1
ATOM 2493 O O . ILE A 1 316 ? -2.442 1.918 -10.769 1.00 90.88 316 ILE A O 1
ATOM 2497 N N . HIS A 1 317 ? -2.936 3.907 -11.681 1.00 92.12 317 HIS A N 1
ATOM 2498 C CA . HIS A 1 317 ? -3.646 3.362 -12.828 1.00 92.12 317 HIS A CA 1
ATOM 2499 C C . HIS A 1 317 ? -3.399 4.253 -14.046 1.00 92.12 317 HIS A C 1
ATOM 2501 O O . HIS A 1 317 ? -3.999 5.315 -14.223 1.00 92.12 317 HIS A O 1
ATOM 2507 N N . ILE A 1 318 ? -2.487 3.786 -14.897 1.00 94.38 318 ILE A N 1
ATOM 2508 C CA . ILE A 1 318 ? -2.129 4.425 -16.162 1.00 94.38 318 ILE A CA 1
ATOM 2509 C C . ILE A 1 318 ? -2.950 3.761 -17.263 1.00 94.38 318 ILE A C 1
ATOM 2511 O O . ILE A 1 318 ? -2.852 2.557 -17.484 1.00 94.38 318 ILE A O 1
ATOM 2515 N N . THR A 1 319 ? -3.767 4.551 -17.951 1.00 94.56 319 THR A N 1
ATOM 2516 C CA . THR A 1 319 ? -4.667 4.066 -19.014 1.00 94.56 319 THR A CA 1
ATOM 2517 C C . THR A 1 319 ? -4.147 4.369 -20.416 1.00 94.56 319 THR A C 1
ATOM 2519 O O . THR A 1 319 ? -4.544 3.713 -21.375 1.00 94.56 319 THR A O 1
ATOM 2522 N N . ALA A 1 320 ? -3.257 5.354 -20.550 1.00 94.12 320 ALA A N 1
ATOM 2523 C CA . ALA A 1 320 ? -2.569 5.661 -21.797 1.00 94.12 320 ALA A CA 1
ATOM 2524 C C . ALA A 1 320 ? -1.235 6.358 -21.519 1.00 94.12 320 ALA A C 1
ATOM 2526 O O . ALA A 1 320 ? -1.111 7.101 -20.542 1.00 94.12 320 ALA A O 1
ATOM 2527 N N . LEU A 1 321 ? -0.282 6.155 -22.426 1.00 93.69 321 LEU A N 1
ATOM 2528 C CA . LEU A 1 321 ? 1.018 6.811 -22.450 1.00 93.69 321 LEU A CA 1
ATOM 2529 C C . LEU A 1 321 ? 1.248 7.416 -23.838 1.00 93.69 321 LEU A C 1
ATOM 2531 O O . LEU A 1 321 ? 1.029 6.758 -24.854 1.00 93.69 321 LEU A O 1
ATOM 2535 N N . VAL A 1 322 ? 1.715 8.659 -23.870 1.00 91.94 322 VAL A N 1
ATOM 2536 C CA . VAL A 1 322 ? 2.146 9.373 -25.072 1.00 91.94 322 VAL A CA 1
ATOM 2537 C C . VAL A 1 322 ? 3.546 9.915 -24.817 1.00 91.94 322 VAL A C 1
ATOM 2539 O O . VAL A 1 322 ? 3.772 10.602 -23.825 1.00 91.94 322 VAL A O 1
ATOM 2542 N N . ILE A 1 323 ? 4.489 9.630 -25.712 1.00 92.44 323 ILE A N 1
ATOM 2543 C CA . ILE A 1 323 ? 5.866 10.122 -25.613 1.00 92.44 323 ILE A CA 1
ATOM 2544 C C . ILE A 1 323 ? 6.052 11.226 -26.651 1.00 92.44 323 ILE A C 1
ATOM 2546 O O . ILE A 1 323 ? 5.832 11.011 -27.841 1.00 92.44 323 ILE A O 1
ATOM 2550 N N . HIS A 1 324 ? 6.439 12.414 -26.194 1.00 92.06 324 HIS A N 1
ATOM 2551 C CA . HIS A 1 324 ? 6.806 13.529 -27.060 1.00 92.06 324 HIS A CA 1
ATOM 2552 C C . HIS A 1 324 ? 8.328 13.563 -27.156 1.00 92.06 324 HIS A C 1
ATOM 2554 O O . HIS A 1 324 ? 8.998 13.840 -26.159 1.00 92.06 324 HIS A O 1
ATOM 2560 N N . ALA A 1 325 ? 8.861 13.293 -28.343 1.00 92.50 325 ALA A N 1
ATOM 2561 C CA . ALA A 1 325 ? 10.293 13.209 -28.578 1.00 92.50 325 ALA A CA 1
ATOM 2562 C C . ALA A 1 325 ? 10.695 13.878 -29.896 1.00 92.50 325 ALA A C 1
ATOM 2564 O O . ALA A 1 325 ? 9.890 13.984 -30.823 1.00 92.50 325 ALA A O 1
ATOM 2565 N N . GLU A 1 326 ? 11.953 14.296 -29.958 1.00 92.50 326 GLU A N 1
ATOM 2566 C CA . GLU A 1 326 ? 12.647 14.689 -31.179 1.00 92.50 326 GLU A CA 1
ATOM 2567 C C . GLU A 1 326 ? 13.486 13.517 -31.690 1.00 92.50 326 GLU A C 1
ATOM 2569 O O . GLU A 1 326 ? 13.989 12.704 -30.909 1.00 92.50 326 GLU A O 1
ATOM 2574 N N . ILE A 1 327 ? 13.622 13.434 -33.010 1.00 90.88 327 ILE A N 1
ATOM 2575 C CA . ILE A 1 327 ? 14.426 12.426 -33.700 1.00 90.88 327 ILE A CA 1
ATOM 2576 C C . ILE A 1 327 ? 15.531 13.188 -34.422 1.00 90.88 327 ILE A C 1
ATOM 2578 O O . ILE A 1 327 ? 15.244 14.154 -35.130 1.00 90.88 327 ILE A O 1
ATOM 2582 N N . GLY A 1 328 ? 16.775 12.794 -34.176 1.00 86.44 328 GLY A N 1
ATOM 2583 C CA . GLY A 1 328 ? 17.947 13.384 -34.801 1.00 86.44 328 GLY A CA 1
ATOM 2584 C C . GLY A 1 328 ? 18.220 12.738 -36.152 1.00 86.44 328 GLY A C 1
ATOM 2585 O O . GLY A 1 328 ? 17.849 11.587 -36.385 1.00 86.44 328 GLY A O 1
ATOM 2586 N N . ASP A 1 329 ? 18.885 13.486 -37.027 1.00 75.31 329 ASP A N 1
ATOM 2587 C CA . ASP A 1 329 ? 19.415 12.947 -38.276 1.00 75.31 329 ASP A CA 1
ATOM 2588 C C . ASP A 1 329 ? 20.653 12.072 -37.989 1.00 75.31 329 ASP A C 1
ATOM 2590 O O . ASP A 1 329 ? 21.350 12.275 -36.990 1.00 75.31 329 ASP A O 1
ATOM 2594 N N . GLU A 1 330 ? 20.909 11.084 -38.851 1.00 59.81 330 GLU A N 1
ATOM 2595 C CA . GLU A 1 330 ? 22.113 10.240 -38.800 1.00 59.81 330 GLU A CA 1
ATOM 2596 C C . GLU A 1 330 ? 23.397 11.097 -38.779 1.00 59.81 330 GLU A C 1
ATOM 2598 O O . GLU A 1 330 ? 23.457 12.157 -39.409 1.00 59.81 330 GLU A O 1
ATOM 2603 N N . ILE A 1 331 ? 24.422 10.637 -38.048 1.00 53.09 331 ILE A N 1
ATOM 2604 C CA . ILE A 1 331 ? 25.766 11.249 -38.025 1.00 53.09 331 ILE A CA 1
ATOM 2605 C C . ILE A 1 331 ? 26.475 11.040 -39.365 1.00 53.09 331 ILE A C 1
ATOM 2607 O O . ILE A 1 331 ? 26.467 9.888 -39.856 1.00 53.09 331 ILE A O 1
#

Radius of gyration: 23.89 Å; Cα contacts (8 Å, |Δi|>4): 783; chains: 1; bounding box: 57×47×71 Å

pLDDT: mean 88.45, std 10.11, range [49.12, 97.94]